Protein AF-A0ABD1BLZ1-F1 (afdb_monomer)

Foldseek 3Di:
DDDFDFDQDPVRWTATPVGFTADPVRFTADPVRHGDPDDPDDDDDDDDDDDDDDDDDDDDPPPDDPDDDDDDPDDPPPPPQDPVNCPDPVCCLPAFFQQRFDDFDDPPDDDDPVLLVVLLPAADAPDPPDDPVVLVVVNLVSLVPDDDPRDDSSNSCSVNVLSNHDHPVNVVRRPHGRNNHYD

Radius of gyration: 27.3 Å; Cα contacts (8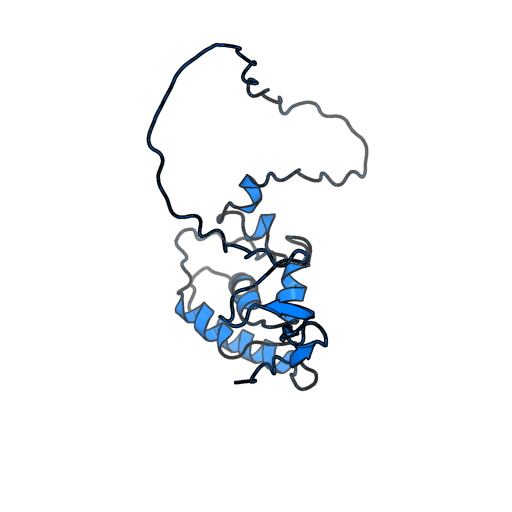 Å, |Δi|>4): 158; chains: 1; bounding box: 62×58×61 Å

Sequence (183 aa):
MSRTIIRPDEAGVLRDGEGLAYNDAGQRIDEHGQLIEEVVQDAGVARHQDVGASGVDRHQPVAVDPNVVQGAAGAVVQCVMTLGDYNRPEQLYTNRCAIRPPPFQRTDFELKPAYYTLVGHNPFHGLSYEHPMDHIEKFEDLVTSIKANGVSYDYLFCKLFPYSLSGETAYWLKQLKPGSLTT

pLDDT: mean 72.63, std 22.46, range [28.38, 97.94]

Solvent-accessible surface area (backbone atoms only — not comparable to full-atom values): 12161 Å² total; per-residue (Å²): 135,86,79,81,69,64,46,70,46,100,85,71,46,33,24,43,92,85,69,53,43,25,48,99,85,73,46,50,30,49,101,85,70,47,75,60,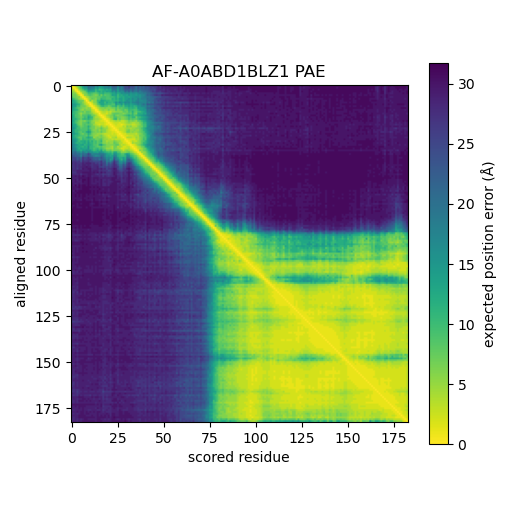76,80,82,77,89,74,90,85,93,79,90,88,82,93,79,84,89,80,91,75,85,79,81,72,85,78,82,78,76,94,81,81,92,84,88,75,93,85,71,79,78,73,75,82,71,49,79,67,57,64,69,37,76,94,40,37,48,67,62,64,26,20,52,33,52,64,91,75,90,64,88,86,72,78,84,62,70,66,56,56,54,57,42,46,72,69,48,45,46,79,49,96,87,61,56,71,64,66,50,49,53,55,50,49,58,56,58,70,69,57,91,52,89,89,56,59,64,65,35,51,48,52,68,45,49,69,44,29,33,29,69,62,44,38,51,52,52,68,70,44,57,48,46,72,40,71,127

Secondary structure (DSSP, 8-state):
------EE-TTS-EE-TT--EE-TTS-EE-TTS-B------------------------------S------TT--------HHHHT-GGGHHHHT-SEEPPP---TT----HHHHHHHTTS-B---TT--HHHHHHHHHHHHHT---TT--HHHHHHHHGGGGB-HHHHHHHHHSPTT-EE-

Structure (mmCIF, N/CA/C/O backbone):
data_AF-A0ABD1BLZ1-F1
#
_entry.id   AF-A0ABD1BLZ1-F1
#
loop_
_atom_site.group_PDB
_atom_site.id
_atom_site.type_symbol
_atom_site.label_atom_id
_atom_site.label_alt_id
_atom_site.label_comp_id
_atom_site.label_asym_id
_atom_site.label_entity_id
_atom_site.label_seq_id
_atom_site.pdbx_PDB_ins_code
_atom_site.Cartn_x
_atom_site.Cartn_y
_atom_site.Cartn_z
_atom_site.occupancy
_atom_site.B_iso_or_equiv
_atom_site.auth_seq_id
_atom_site.auth_comp_id
_atom_site.auth_asym_id
_atom_site.auth_atom_id
_atom_site.pdbx_PDB_model_num
ATOM 1 N N . MET A 1 1 ? 21.034 16.743 -16.103 1.00 37.12 1 MET A N 1
ATOM 2 C CA . MET A 1 1 ? 20.372 17.930 -16.686 1.00 37.12 1 MET A CA 1
ATOM 3 C C . MET A 1 1 ? 20.662 17.933 -18.178 1.00 37.12 1 MET A C 1
ATOM 5 O O . MET A 1 1 ? 21.728 18.378 -18.588 1.00 37.12 1 MET A O 1
ATOM 9 N N . SER A 1 2 ? 19.786 17.316 -18.967 1.00 36.56 2 SER A N 1
ATOM 10 C CA . SER A 1 2 ? 19.963 17.187 -20.415 1.00 36.56 2 SER A CA 1
ATOM 11 C C . SER A 1 2 ? 19.771 18.558 -21.063 1.00 36.56 2 SER A C 1
ATOM 13 O O . SER A 1 2 ? 18.703 19.148 -20.941 1.00 36.56 2 SER A O 1
ATOM 15 N N . ARG A 1 3 ? 20.819 19.101 -21.692 1.00 40.25 3 ARG A N 1
ATOM 16 C CA . ARG A 1 3 ? 20.722 20.333 -22.486 1.00 40.25 3 ARG A CA 1
ATOM 17 C C . ARG A 1 3 ? 19.984 20.002 -23.782 1.00 40.25 3 ARG A C 1
ATOM 19 O O . ARG A 1 3 ? 20.546 19.312 -24.628 1.00 40.25 3 ARG A O 1
ATOM 26 N N . THR A 1 4 ? 18.749 20.473 -23.928 1.00 49.31 4 THR A N 1
ATOM 27 C CA . THR A 1 4 ? 18.015 20.414 -25.198 1.00 49.31 4 THR A CA 1
ATOM 28 C C . THR A 1 4 ? 18.757 21.277 -26.215 1.00 49.31 4 THR A C 1
ATOM 30 O O . THR A 1 4 ? 18.899 22.484 -26.032 1.00 49.31 4 THR A O 1
ATOM 33 N N . ILE A 1 5 ? 19.316 20.644 -27.246 1.00 52.22 5 ILE A N 1
ATOM 34 C CA . ILE A 1 5 ? 20.067 21.334 -28.296 1.00 52.22 5 ILE A CA 1
ATOM 35 C C . ILE A 1 5 ? 19.050 21.880 -29.296 1.00 52.22 5 ILE A C 1
ATOM 37 O O . ILE A 1 5 ? 18.514 21.122 -30.099 1.00 52.22 5 ILE A O 1
ATOM 41 N N . ILE A 1 6 ? 18.791 23.183 -29.225 1.00 60.19 6 ILE A N 1
ATOM 42 C CA . ILE A 1 6 ? 17.952 23.908 -30.180 1.00 60.19 6 ILE A CA 1
ATOM 43 C C . ILE A 1 6 ? 18.791 24.174 -31.433 1.00 60.19 6 ILE A C 1
ATOM 45 O O . ILE A 1 6 ? 19.901 24.705 -31.331 1.00 60.19 6 ILE A O 1
ATOM 49 N N . ARG A 1 7 ? 18.307 23.756 -32.605 1.00 56.88 7 ARG A N 1
ATOM 50 C CA . ARG A 1 7 ? 19.026 23.905 -33.880 1.00 56.88 7 ARG A CA 1
ATOM 51 C C . ARG A 1 7 ? 18.285 24.904 -34.777 1.00 56.88 7 ARG A C 1
ATOM 53 O O . ARG A 1 7 ? 17.066 24.789 -34.886 1.00 56.88 7 ARG A O 1
ATOM 60 N N . PRO A 1 8 ? 18.986 25.864 -35.406 1.00 56.78 8 PRO A N 1
ATOM 61 C CA . PRO A 1 8 ? 18.375 26.738 -36.400 1.00 56.78 8 PRO A CA 1
ATOM 62 C C . PRO A 1 8 ? 18.087 25.951 -37.685 1.00 56.78 8 PRO A C 1
ATOM 64 O O . PRO A 1 8 ? 18.948 25.198 -38.151 1.00 56.78 8 PRO A O 1
ATOM 67 N N . ASP A 1 9 ? 16.884 26.108 -38.237 1.00 57.28 9 ASP A N 1
ATOM 68 C CA . ASP A 1 9 ? 16.535 25.614 -39.573 1.00 57.28 9 ASP A CA 1
ATOM 69 C C . ASP A 1 9 ? 16.979 26.589 -40.688 1.00 57.28 9 ASP A C 1
ATOM 71 O O . ASP A 1 9 ? 17.457 27.693 -40.421 1.00 57.28 9 ASP A O 1
ATOM 75 N N . GLU A 1 10 ? 16.859 26.178 -41.958 1.00 54.22 10 GLU A N 1
ATOM 76 C CA . GLU A 1 10 ? 17.259 26.985 -43.130 1.00 54.22 10 GLU A CA 1
ATOM 77 C C . GLU A 1 10 ? 16.437 28.284 -43.300 1.00 54.22 10 GLU A C 1
ATOM 79 O O . GLU A 1 10 ? 16.808 29.140 -44.103 1.00 54.22 10 GLU A O 1
ATOM 84 N N . ALA A 1 11 ? 15.361 28.468 -42.523 1.00 56.19 11 ALA A N 1
ATOM 85 C CA . ALA A 1 11 ? 14.557 29.688 -42.457 1.00 56.19 11 ALA A CA 1
ATOM 86 C C . ALA A 1 11 ? 14.901 30.576 -41.240 1.00 56.19 11 ALA A C 1
ATOM 88 O O . ALA A 1 11 ? 14.276 31.619 -41.049 1.00 56.19 11 ALA A O 1
ATOM 89 N N . GLY A 1 12 ? 15.901 30.194 -40.434 1.00 58.84 12 GLY A N 1
ATOM 90 C CA . GLY A 1 12 ? 16.342 30.928 -39.246 1.00 58.84 12 GLY A CA 1
ATOM 91 C C . GLY A 1 12 ? 15.489 30.684 -37.999 1.00 58.84 12 GLY A C 1
ATOM 92 O O . GLY A 1 12 ? 15.667 31.383 -37.007 1.00 58.84 12 GLY A O 1
ATOM 93 N N . VAL A 1 13 ? 14.581 29.704 -38.017 1.00 60.31 13 VAL A N 1
ATOM 94 C CA . VAL A 1 13 ? 13.689 29.399 -36.892 1.00 60.31 13 VAL A CA 1
ATOM 95 C C . VAL A 1 13 ? 14.336 28.367 -35.972 1.00 60.31 13 VAL A C 1
ATOM 97 O O . VAL A 1 13 ? 14.854 27.335 -36.408 1.00 60.31 13 VAL A O 1
ATOM 100 N N . LEU A 1 14 ? 14.316 28.649 -34.670 1.00 62.00 14 LEU A N 1
ATOM 101 C CA . LEU A 1 14 ? 14.933 27.821 -33.641 1.00 62.00 14 LEU A CA 1
ATOM 102 C C . LEU A 1 14 ? 13.986 26.685 -33.246 1.00 62.00 14 LEU A C 1
ATOM 104 O O . LEU A 1 14 ? 12.915 26.939 -32.701 1.00 62.00 14 LEU A O 1
ATOM 108 N N . ARG A 1 15 ? 14.364 25.427 -33.508 1.00 65.75 15 ARG A N 1
ATOM 109 C CA . ARG A 1 15 ? 13.530 24.254 -33.192 1.00 65.75 15 ARG A CA 1
ATOM 110 C C . ARG A 1 15 ? 14.177 23.333 -32.165 1.00 65.75 15 ARG A C 1
ATOM 112 O O . ARG A 1 15 ? 15.391 23.111 -32.202 1.00 65.75 15 ARG A O 1
ATOM 119 N N . ASP A 1 16 ? 13.373 22.803 -31.246 1.00 67.44 16 ASP A N 1
ATOM 120 C CA . ASP A 1 16 ? 13.811 21.785 -30.285 1.00 67.44 16 ASP A CA 1
ATOM 121 C C . ASP A 1 16 ? 13.764 20.358 -30.867 1.00 67.44 16 ASP A C 1
ATOM 123 O O . ASP A 1 16 ? 13.373 20.134 -32.014 1.00 67.44 16 ASP A O 1
ATOM 127 N N . GLY A 1 17 ? 14.202 19.373 -30.074 1.00 57.38 17 GLY A N 1
ATOM 128 C CA . GLY A 1 17 ? 14.220 17.960 -30.471 1.00 57.38 17 GLY A CA 1
ATOM 129 C C . GLY A 1 17 ? 12.836 17.328 -30.680 1.00 57.38 17 GLY A C 1
ATOM 130 O O . GLY A 1 17 ? 12.774 16.223 -31.211 1.00 57.38 17 GLY A O 1
ATOM 131 N N . GLU A 1 18 ? 11.753 18.012 -30.298 1.00 62.19 18 GLU A N 1
ATOM 132 C CA . GLU A 1 18 ? 10.362 17.588 -30.512 1.00 62.19 18 GLU A CA 1
ATOM 133 C C . GLU A 1 18 ? 9.687 18.349 -31.670 1.00 62.19 18 GLU A C 1
ATOM 135 O O . GLU A 1 18 ? 8.524 18.107 -31.986 1.00 62.19 18 GLU A O 1
ATOM 140 N N . GLY A 1 19 ? 10.426 19.231 -32.356 1.00 64.19 19 GLY A N 1
ATOM 141 C CA . GLY A 1 19 ? 9.963 19.958 -33.538 1.00 64.19 19 GLY A CA 1
ATOM 142 C C . GLY A 1 19 ? 9.194 21.248 -33.241 1.00 64.19 19 GLY A C 1
ATOM 143 O O . GLY A 1 19 ? 8.688 21.872 -34.180 1.00 64.19 19 GLY A O 1
ATOM 144 N N . LEU A 1 20 ? 9.127 21.679 -31.977 1.00 68.44 20 LEU A N 1
ATOM 145 C CA . LEU A 1 20 ? 8.484 22.933 -31.584 1.00 68.44 20 LEU A CA 1
ATOM 146 C C . LEU A 1 20 ? 9.354 24.125 -31.990 1.00 68.44 20 LEU A C 1
ATOM 148 O O . LEU A 1 20 ? 10.574 24.093 -31.827 1.00 68.44 20 LEU A O 1
ATOM 152 N N . ALA A 1 21 ? 8.717 25.168 -32.520 1.00 69.12 21 ALA A N 1
ATOM 153 C CA . ALA A 1 21 ? 9.382 26.367 -33.014 1.00 69.12 21 ALA A CA 1
ATOM 154 C C . ALA A 1 21 ? 9.431 27.474 -31.950 1.00 69.12 21 ALA A C 1
ATOM 156 O O . ALA A 1 21 ? 8.464 27.712 -31.220 1.00 69.12 21 ALA A O 1
ATOM 157 N N . TYR A 1 22 ? 10.565 28.166 -31.894 1.00 71.50 22 TYR A N 1
ATOM 158 C CA . TYR A 1 22 ? 10.850 29.256 -30.972 1.00 71.50 22 TYR A CA 1
ATOM 159 C C . TYR A 1 22 ? 11.444 30.446 -31.730 1.00 71.50 22 TYR A C 1
ATOM 161 O O . TYR A 1 22 ? 12.117 30.281 -32.751 1.00 71.50 22 TYR A O 1
ATOM 169 N N . ASN A 1 23 ? 11.203 31.651 -31.215 1.00 67.75 23 ASN A N 1
ATOM 170 C CA . ASN A 1 23 ? 11.877 32.861 -31.680 1.00 67.75 23 ASN A CA 1
ATOM 171 C C . ASN A 1 23 ? 13.268 33.019 -31.029 1.00 67.75 23 ASN A C 1
ATOM 173 O O . ASN A 1 23 ? 13.615 32.308 -30.084 1.00 67.75 23 ASN A O 1
ATOM 177 N N . ASP A 1 24 ? 14.044 34.005 -31.482 1.00 62.84 24 ASP A N 1
ATOM 178 C CA . ASP A 1 24 ? 15.381 34.317 -30.941 1.00 62.84 24 ASP A CA 1
ATOM 179 C C . ASP A 1 24 ? 15.375 34.734 -29.457 1.00 62.84 24 ASP A C 1
ATOM 181 O O . ASP A 1 24 ? 16.410 34.705 -28.791 1.00 62.84 24 ASP A O 1
ATOM 185 N N . ALA A 1 25 ? 14.208 35.106 -28.920 1.00 60.56 25 ALA A N 1
ATOM 186 C CA . ALA A 1 25 ? 14.001 35.411 -27.507 1.00 60.56 25 ALA A CA 1
ATOM 187 C C . ALA A 1 25 ? 13.654 34.165 -26.662 1.00 60.56 25 ALA A C 1
ATOM 189 O O . ALA A 1 25 ? 13.455 34.283 -25.453 1.00 60.56 25 ALA A O 1
ATOM 190 N N . GLY A 1 26 ? 13.588 32.974 -27.271 1.00 64.25 26 GLY A N 1
ATOM 191 C CA . GLY A 1 26 ? 13.256 31.712 -26.605 1.00 64.25 26 GLY A CA 1
ATOM 192 C C . GLY A 1 26 ? 11.764 31.518 -26.315 1.00 64.25 26 GLY A C 1
ATOM 193 O O . GLY A 1 26 ? 11.405 30.646 -25.527 1.00 64.25 26 GLY A O 1
ATOM 194 N N . GLN A 1 27 ? 10.885 32.313 -26.925 1.00 68.00 27 GLN A N 1
ATOM 195 C CA . GLN A 1 27 ? 9.432 32.197 -26.784 1.00 68.00 27 GLN A CA 1
ATOM 196 C C . GLN A 1 27 ? 8.859 31.267 -27.855 1.00 68.00 27 GLN A C 1
ATOM 198 O O . GLN A 1 27 ? 9.315 31.275 -28.998 1.00 68.00 27 GLN A O 1
ATOM 203 N N . ARG A 1 28 ? 7.839 30.483 -27.486 1.00 72.12 28 ARG A N 1
ATOM 204 C CA . ARG A 1 28 ? 7.162 29.541 -28.388 1.00 72.12 28 ARG A CA 1
ATOM 205 C C . ARG A 1 28 ? 6.345 30.289 -29.436 1.00 72.12 28 ARG A C 1
ATOM 207 O O . ARG A 1 28 ? 5.585 31.198 -29.100 1.00 72.12 28 ARG A O 1
ATOM 214 N N . ILE A 1 29 ? 6.480 29.865 -30.685 1.00 73.75 29 ILE A N 1
ATOM 215 C CA . ILE A 1 29 ? 5.733 30.408 -31.820 1.00 73.75 29 ILE A CA 1
ATOM 216 C C . ILE A 1 29 ? 4.942 29.303 -32.520 1.00 73.75 29 ILE A C 1
ATOM 218 O O . ILE A 1 29 ? 5.330 28.132 -32.500 1.00 73.75 29 ILE A O 1
ATOM 222 N N . ASP A 1 30 ? 3.808 29.676 -33.103 1.00 71.12 30 ASP A N 1
ATOM 223 C CA . ASP A 1 30 ? 2.983 28.788 -33.914 1.00 71.12 30 ASP A CA 1
ATOM 224 C C . ASP A 1 30 ? 3.532 28.628 -35.344 1.00 71.12 30 ASP A C 1
ATOM 226 O O . ASP A 1 30 ? 4.557 29.198 -35.727 1.00 71.12 30 ASP A O 1
ATOM 230 N N . GLU A 1 31 ? 2.842 27.819 -36.149 1.00 64.62 31 GLU A N 1
ATOM 231 C CA . GLU A 1 31 ? 3.179 27.543 -37.551 1.00 64.62 31 GLU A CA 1
ATOM 232 C C . GLU A 1 31 ? 3.129 28.777 -38.471 1.00 64.62 31 GLU A C 1
ATOM 234 O O . GLU A 1 31 ? 3.662 28.742 -39.581 1.00 64.62 31 GLU A O 1
ATOM 239 N N . HIS A 1 32 ? 2.543 29.880 -38.001 1.00 64.25 32 HIS A N 1
ATOM 240 C CA . HIS A 1 32 ? 2.460 31.158 -38.700 1.00 64.25 32 HIS A CA 1
ATOM 241 C C . HIS A 1 32 ? 3.469 32.193 -38.173 1.00 64.25 32 HIS A C 1
ATOM 243 O O . HIS A 1 32 ? 3.502 33.321 -38.666 1.00 64.25 32 HIS A O 1
ATOM 249 N N . GLY A 1 33 ? 4.324 31.815 -37.215 1.00 60.03 33 GLY A N 1
ATOM 250 C CA . GLY A 1 33 ? 5.320 32.697 -36.606 1.00 60.03 33 GLY A CA 1
ATOM 251 C C . GLY A 1 33 ? 4.744 33.653 -35.560 1.00 60.03 33 GLY A C 1
ATOM 252 O O . GLY A 1 33 ? 5.422 34.604 -35.165 1.00 60.03 33 GLY A O 1
ATOM 253 N N . GLN A 1 34 ? 3.512 33.426 -35.102 1.00 65.12 34 GLN A N 1
ATOM 254 C CA . GLN A 1 34 ? 2.878 34.221 -34.061 1.00 65.12 34 GLN A CA 1
ATOM 255 C C . GLN A 1 34 ? 3.175 33.629 -32.678 1.00 65.12 34 GLN A C 1
ATOM 257 O O . GLN A 1 34 ? 3.248 32.415 -32.489 1.00 65.12 34 GLN A O 1
ATOM 262 N N . LEU A 1 35 ? 3.387 34.510 -31.697 1.00 62.31 35 LEU A N 1
ATOM 263 C CA . LEU A 1 35 ? 3.650 34.126 -30.312 1.00 62.31 35 LEU A CA 1
ATOM 264 C C . LEU A 1 35 ? 2.458 33.370 -29.726 1.00 62.31 35 LEU A C 1
ATOM 266 O O . LEU A 1 35 ? 1.336 33.878 -29.709 1.00 62.31 35 LEU A O 1
ATOM 270 N N . ILE A 1 36 ? 2.727 32.182 -29.190 1.00 66.81 36 ILE A N 1
ATOM 271 C CA . ILE A 1 36 ? 1.748 31.429 -28.412 1.00 66.81 36 ILE A CA 1
ATOM 272 C C . ILE A 1 36 ? 1.805 31.985 -26.989 1.00 66.81 36 ILE A C 1
ATOM 274 O O . ILE A 1 36 ? 2.683 31.625 -26.205 1.00 66.81 36 ILE A O 1
ATOM 278 N N . GLU A 1 37 ? 0.898 32.910 -26.677 1.00 57.88 37 GLU A N 1
ATOM 279 C CA . GLU A 1 37 ? 0.762 33.470 -25.335 1.00 57.88 37 GLU A CA 1
ATOM 280 C C . GLU A 1 37 ? 0.225 32.376 -24.399 1.00 57.88 37 GLU A C 1
ATOM 282 O O . GLU A 1 37 ? -0.883 31.861 -24.561 1.00 57.88 37 GLU A O 1
ATOM 287 N N . GLU A 1 38 ? 1.060 31.950 -23.454 1.00 56.78 38 GLU A N 1
ATOM 288 C CA . GLU A 1 38 ? 0.704 30.954 -22.450 1.00 56.78 38 GLU A CA 1
ATOM 289 C C . GLU A 1 38 ? -0.396 31.540 -21.554 1.00 56.78 38 GLU A C 1
ATOM 291 O O . GLU A 1 38 ? -0.146 32.430 -20.742 1.00 56.78 38 GLU A O 1
ATOM 296 N N . VAL A 1 39 ? -1.641 31.089 -21.739 1.00 43.59 39 VAL A N 1
ATOM 297 C CA . VAL A 1 39 ? -2.790 31.574 -20.964 1.00 43.59 39 VAL A CA 1
ATOM 298 C C . VAL A 1 39 ? -2.654 31.111 -19.513 1.00 43.59 39 VAL A C 1
ATOM 300 O O . VAL A 1 39 ? -3.113 30.036 -19.127 1.00 43.59 39 VAL A O 1
ATOM 303 N N . VAL A 1 40 ? -2.045 31.960 -18.692 1.00 42.59 40 VAL A N 1
ATOM 304 C CA . VAL A 1 40 ? -2.135 31.917 -17.233 1.00 42.59 40 VAL A CA 1
ATOM 305 C C . VAL A 1 40 ? -3.529 32.423 -16.854 1.00 42.59 40 VAL A C 1
ATOM 307 O O . VAL A 1 40 ? -3.810 33.616 -16.931 1.00 42.59 40 VAL A O 1
ATOM 310 N N . GLN A 1 41 ? -4.440 31.518 -16.489 1.00 39.69 41 GLN A N 1
ATOM 311 C CA . GLN A 1 41 ? -5.753 31.904 -15.963 1.00 39.69 41 GLN A CA 1
ATOM 312 C C . GLN A 1 41 ? -5.616 32.260 -14.480 1.00 39.69 41 GLN A C 1
ATOM 314 O O . GLN A 1 41 ? -5.682 31.383 -13.621 1.00 39.69 41 GLN A O 1
ATOM 319 N N . ASP A 1 42 ? -5.426 33.549 -14.201 1.00 31.77 42 ASP A N 1
ATOM 320 C CA . ASP A 1 42 ? -5.554 34.138 -12.866 1.00 31.77 42 ASP A CA 1
ATOM 321 C C . ASP A 1 42 ? -6.780 35.073 -12.799 1.00 31.77 42 ASP A C 1
ATOM 323 O O . ASP A 1 42 ? -7.295 35.559 -13.806 1.00 31.77 42 ASP A O 1
ATOM 327 N N . ALA A 1 43 ? -7.301 35.229 -11.590 1.00 43.69 43 ALA A N 1
ATOM 328 C CA . ALA A 1 43 ? -8.667 35.599 -11.235 1.00 43.69 43 ALA A CA 1
ATOM 329 C C . ALA A 1 43 ? -9.144 37.021 -11.618 1.00 43.69 43 ALA A C 1
ATOM 331 O O . ALA A 1 43 ? -8.371 37.973 -11.644 1.00 43.69 43 ALA A O 1
ATOM 332 N N . GLY A 1 44 ? -10.472 37.206 -11.737 1.00 32.88 44 GLY A N 1
ATOM 333 C CA . GLY A 1 44 ? -11.095 38.530 -11.558 1.00 32.88 44 GLY A CA 1
ATOM 334 C C . GLY A 1 44 ? -12.434 38.744 -12.269 1.00 32.88 44 GL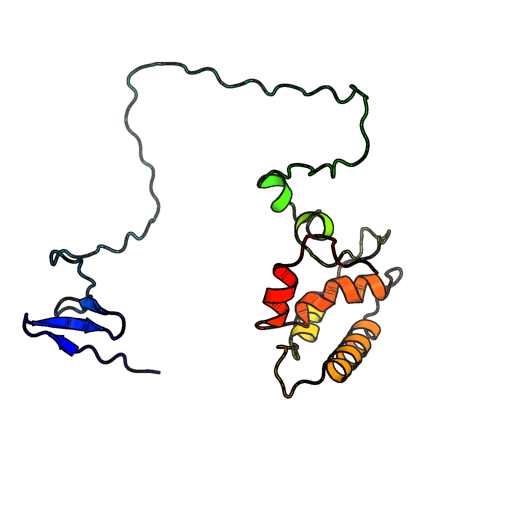Y A C 1
ATOM 335 O O . GLY A 1 44 ? -12.471 39.151 -13.424 1.00 32.88 44 GLY A O 1
ATOM 336 N N . VAL A 1 45 ? -13.558 38.545 -11.571 1.00 35.06 45 VAL A N 1
ATOM 337 C CA . VAL A 1 45 ? -14.898 38.896 -12.082 1.00 35.06 45 VAL A CA 1
ATOM 338 C C . VAL A 1 45 ? -15.306 40.281 -11.569 1.00 35.06 45 VAL A C 1
ATOM 340 O O . VAL A 1 45 ? -15.602 40.443 -10.385 1.00 35.06 45 VAL A O 1
ATOM 343 N N . ALA A 1 46 ? -15.397 41.265 -12.471 1.00 35.53 46 ALA A N 1
ATOM 344 C CA . ALA A 1 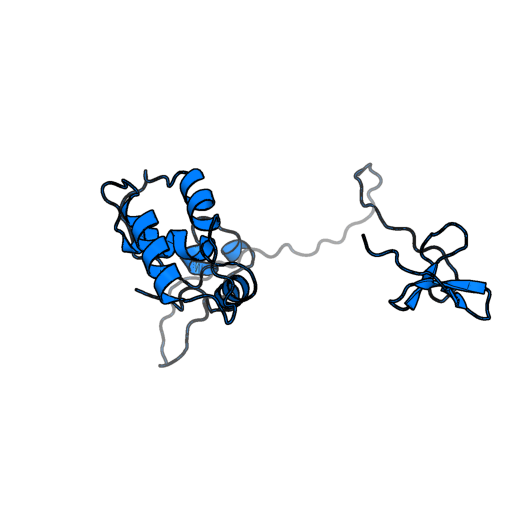46 ? -16.050 42.555 -12.234 1.00 35.53 46 ALA A CA 1
ATOM 345 C C . ALA A 1 46 ? -17.000 42.943 -13.392 1.00 35.53 46 ALA A C 1
ATOM 347 O O . ALA A 1 46 ? -16.578 43.376 -14.455 1.00 35.53 46 ALA A O 1
ATOM 348 N N . ARG A 1 47 ? -18.297 42.740 -13.116 1.00 36.50 47 ARG A N 1
ATOM 349 C CA . ARG A 1 47 ? -19.543 43.432 -13.533 1.00 36.50 47 ARG A CA 1
ATOM 350 C C . ARG A 1 47 ? -19.581 44.341 -14.782 1.00 36.50 47 ARG A C 1
ATOM 352 O O . ARG A 1 47 ? -18.967 45.398 -14.778 1.00 36.50 47 ARG A O 1
ATOM 359 N N . HIS A 1 48 ? -20.521 44.025 -15.686 1.00 37.31 48 HIS A N 1
ATOM 360 C CA . HIS A 1 48 ? -21.594 44.841 -16.328 1.00 37.31 48 HIS A CA 1
ATOM 361 C C . HIS A 1 48 ? -22.123 43.996 -17.525 1.00 37.31 48 HIS A C 1
ATOM 363 O O . HIS A 1 48 ? -21.331 43.290 -18.127 1.00 37.31 48 HIS A O 1
ATOM 369 N N . GLN A 1 49 ? -23.386 43.920 -17.955 1.00 33.94 49 GLN A N 1
ATOM 370 C CA . GLN A 1 49 ? -24.616 44.671 -17.719 1.00 33.94 49 GLN A CA 1
ATOM 371 C C . GLN A 1 49 ? -25.806 43.804 -18.199 1.00 33.94 49 GLN A C 1
ATOM 373 O O . GLN A 1 49 ? -25.661 43.007 -19.123 1.00 33.94 49 GLN A O 1
ATOM 378 N N . ASP A 1 50 ? -26.961 43.964 -17.556 1.00 40.44 50 ASP A N 1
ATOM 379 C CA . ASP A 1 50 ? -28.253 43.352 -17.893 1.00 40.44 50 ASP A CA 1
ATOM 380 C C . ASP A 1 50 ? -28.816 43.874 -19.226 1.00 40.44 50 ASP A C 1
ATOM 382 O O . ASP A 1 50 ? -28.985 45.085 -19.355 1.00 40.44 50 ASP A O 1
ATOM 386 N N . VAL A 1 51 ? -29.147 42.969 -20.162 1.00 36.69 51 VAL A N 1
ATOM 387 C CA . VAL A 1 51 ? -30.252 43.130 -21.127 1.00 36.69 51 VAL A CA 1
ATOM 388 C C . VAL A 1 51 ? -30.790 41.747 -21.542 1.00 36.69 51 VAL A C 1
ATOM 390 O O . VAL A 1 51 ? -30.112 40.994 -22.235 1.00 36.69 51 VAL A O 1
ATOM 393 N N . GLY A 1 52 ? -32.056 41.467 -21.216 1.00 33.25 52 GLY A N 1
ATOM 394 C CA . GLY A 1 52 ? -32.975 40.813 -22.161 1.00 33.25 52 GLY A CA 1
ATOM 395 C C . GLY A 1 52 ? -33.180 39.295 -22.061 1.00 33.25 52 GLY A C 1
ATOM 396 O O . GLY A 1 52 ? -32.568 38.515 -22.777 1.00 33.25 52 GLY A O 1
ATOM 397 N N . ALA A 1 53 ? -34.144 38.923 -21.219 1.00 40.59 53 ALA A N 1
ATOM 398 C CA . ALA A 1 53 ? -34.954 37.700 -21.178 1.00 40.59 53 ALA A CA 1
ATOM 399 C C . ALA A 1 53 ? -34.936 36.720 -22.381 1.00 40.59 53 ALA A C 1
ATOM 401 O O . ALA A 1 53 ? -35.362 37.055 -23.482 1.00 40.59 53 ALA A O 1
ATOM 402 N N . SER A 1 54 ? -34.687 35.439 -22.083 1.00 38.06 54 SER A N 1
ATOM 403 C CA . SER A 1 54 ? -35.572 34.343 -22.512 1.00 38.06 54 SER A CA 1
ATOM 404 C C . SER A 1 54 ? -35.397 33.150 -21.570 1.00 38.06 54 SER A C 1
ATOM 406 O O . SER A 1 54 ? -34.319 32.564 -21.474 1.00 38.06 54 SER A O 1
ATOM 408 N N . GLY A 1 55 ? -36.440 32.856 -20.792 1.00 42.56 55 GLY A N 1
ATOM 409 C CA . GLY A 1 55 ? -36.455 31.756 -19.835 1.00 42.56 55 GLY A CA 1
ATOM 410 C C . GLY A 1 55 ? -36.466 30.412 -20.552 1.00 42.56 55 GLY A C 1
ATOM 411 O O . GLY A 1 55 ? -37.345 30.150 -21.368 1.00 42.56 55 GLY A O 1
ATOM 412 N N . VAL A 1 56 ? -35.509 29.553 -20.211 1.00 41.38 56 VAL A N 1
ATOM 413 C CA . VAL A 1 56 ? -35.569 28.123 -20.509 1.00 41.38 56 VAL A CA 1
ATOM 414 C C . VAL A 1 56 ? -35.702 27.351 -19.206 1.00 41.38 56 VAL A C 1
ATOM 416 O O . VAL A 1 56 ? -34.973 27.565 -18.236 1.00 41.38 56 VAL A O 1
ATOM 419 N N . ASP A 1 57 ? -36.736 26.525 -19.216 1.00 39.38 57 ASP A N 1
ATOM 420 C CA . ASP A 1 57 ? -37.303 25.728 -18.145 1.00 39.38 57 ASP A CA 1
ATOM 421 C C . ASP A 1 57 ? -36.228 24.973 -17.345 1.00 39.38 57 ASP A C 1
ATOM 423 O O . ASP A 1 57 ? -35.453 24.175 -17.879 1.00 39.38 57 ASP A O 1
ATOM 427 N N . ARG A 1 58 ? -36.148 25.253 -16.039 1.00 45.69 58 ARG A N 1
ATOM 428 C CA . ARG A 1 58 ? -35.315 24.477 -15.118 1.00 45.69 58 ARG A CA 1
ATOM 429 C C . ARG A 1 58 ? -36.001 23.135 -14.902 1.00 45.69 58 ARG A C 1
ATOM 431 O O . ARG A 1 58 ? -36.981 23.070 -14.164 1.00 45.69 58 ARG A O 1
ATOM 438 N N . HIS A 1 59 ? -35.448 22.088 -15.509 1.00 41.91 59 HIS A N 1
ATOM 439 C CA . HIS A 1 59 ? -35.832 20.702 -15.261 1.00 41.91 59 HIS A CA 1
ATOM 440 C C . HIS A 1 59 ? -36.017 20.443 -13.756 1.00 41.91 59 HIS A C 1
ATOM 442 O O . HIS A 1 59 ? -35.074 20.528 -12.966 1.00 41.91 59 HIS A O 1
ATOM 448 N N . GLN A 1 60 ? -37.257 20.127 -13.380 1.00 34.12 60 GLN A N 1
ATOM 449 C CA . GLN A 1 60 ? -37.596 19.536 -12.091 1.00 34.12 60 GLN A CA 1
ATOM 450 C C . GLN A 1 60 ? -36.874 18.189 -11.929 1.00 34.12 60 GLN A C 1
ATOM 452 O O . GLN A 1 60 ? -36.735 17.449 -12.908 1.00 34.12 60 GLN A O 1
ATOM 457 N N . PRO A 1 61 ? -36.449 17.822 -10.707 1.00 37.59 61 PRO A N 1
ATOM 458 C CA . PRO A 1 61 ? -35.939 16.487 -10.446 1.00 37.59 61 PRO A CA 1
ATOM 459 C C . PRO A 1 61 ? -37.105 15.500 -10.542 1.00 37.59 61 PRO A C 1
ATOM 461 O O . PRO A 1 61 ? -38.011 15.506 -9.709 1.00 37.59 61 PRO A O 1
ATOM 464 N N . VAL A 1 62 ? -37.097 14.660 -11.575 1.00 38.22 62 VAL A N 1
ATOM 465 C CA . VAL A 1 62 ? -38.045 13.551 -11.689 1.00 38.22 62 VAL A CA 1
ATOM 466 C C . VAL A 1 62 ? -37.698 12.545 -10.594 1.00 38.22 62 VAL A C 1
ATOM 468 O O . VAL A 1 62 ? -36.658 11.889 -10.643 1.00 38.22 62 VAL A O 1
ATOM 471 N N . ALA A 1 63 ? -38.559 12.454 -9.582 1.00 40.88 63 ALA A N 1
ATOM 472 C CA . ALA A 1 63 ? -38.536 11.370 -8.616 1.00 40.88 63 ALA A CA 1
ATOM 473 C C . ALA A 1 63 ? -38.829 10.060 -9.362 1.00 40.88 63 ALA A C 1
ATOM 475 O O . ALA A 1 63 ? -39.935 9.854 -9.858 1.00 40.88 63 ALA A O 1
ATOM 476 N N . VAL A 1 64 ? -37.824 9.195 -9.485 1.00 42.00 64 VAL A N 1
ATOM 477 C CA . VAL A 1 64 ? -38.010 7.821 -9.962 1.00 42.00 64 VAL A CA 1
ATOM 478 C C . VAL A 1 64 ? -38.450 6.970 -8.773 1.00 42.00 64 VAL A C 1
ATOM 480 O O . VAL A 1 64 ? -37.695 6.773 -7.822 1.00 42.00 64 VAL A O 1
ATOM 483 N N . ASP A 1 65 ? -39.704 6.531 -8.822 1.00 37.69 65 ASP A N 1
ATOM 484 C CA . ASP A 1 65 ? -40.352 5.657 -7.845 1.00 37.69 65 ASP A CA 1
ATOM 485 C C . ASP A 1 65 ? -39.681 4.261 -7.851 1.00 37.69 65 ASP A C 1
ATOM 487 O O . ASP A 1 65 ? -39.523 3.675 -8.927 1.00 37.69 65 ASP A O 1
ATOM 491 N N . PRO A 1 66 ? -39.234 3.708 -6.706 1.00 39.81 66 PRO A N 1
ATOM 492 C CA . PRO A 1 66 ? -38.385 2.517 -6.682 1.00 39.81 66 PRO A CA 1
ATOM 493 C C . PRO A 1 66 ? -39.129 1.177 -6.808 1.00 39.81 66 PRO A C 1
ATOM 495 O O . PRO A 1 66 ? -38.538 0.144 -6.493 1.00 39.81 66 PRO A O 1
ATOM 498 N N . ASN A 1 67 ? -40.392 1.130 -7.246 1.00 45.38 67 ASN A N 1
ATOM 499 C CA . ASN A 1 67 ? -41.140 -0.131 -7.253 1.00 45.38 67 ASN A CA 1
ATOM 500 C C . ASN A 1 67 ? -41.849 -0.447 -8.578 1.00 45.38 67 ASN A C 1
ATOM 502 O O . ASN A 1 67 ? -43.068 -0.354 -8.693 1.00 45.38 67 ASN A O 1
ATOM 506 N N . VAL A 1 68 ? -41.077 -0.914 -9.565 1.00 36.53 68 VAL A N 1
ATOM 507 C CA . VAL A 1 68 ? -41.592 -1.773 -10.644 1.00 36.53 68 VAL A CA 1
ATOM 508 C C . VAL A 1 68 ? -40.653 -2.971 -10.810 1.00 36.53 68 VAL A C 1
ATOM 510 O O . VAL A 1 68 ? -39.569 -2.876 -11.379 1.00 36.53 68 VAL A O 1
ATOM 513 N N . VAL A 1 69 ? -41.085 -4.112 -10.274 1.00 43.16 69 VAL A N 1
ATOM 514 C CA . VAL A 1 69 ? -40.494 -5.440 -10.486 1.00 43.16 69 VAL A CA 1
ATOM 515 C C . VAL A 1 69 ? -41.087 -6.061 -11.748 1.00 43.16 69 VAL A C 1
ATOM 517 O O . VAL A 1 69 ? -42.293 -6.255 -11.799 1.00 43.16 69 VAL A O 1
ATOM 520 N N . GLN A 1 70 ? -40.237 -6.421 -12.715 1.00 35.97 70 GLN A N 1
ATOM 521 C CA . GLN A 1 70 ? -40.308 -7.609 -13.595 1.00 35.97 70 GLN A CA 1
ATOM 522 C C . GLN A 1 70 ? -39.233 -7.431 -14.685 1.00 35.97 70 GLN A C 1
ATOM 524 O O . GLN A 1 70 ? -39.169 -6.383 -15.305 1.00 35.97 70 GLN A O 1
ATOM 529 N N . GLY A 1 71 ? -38.322 -8.340 -15.020 1.00 33.69 71 GLY A N 1
ATOM 530 C CA . GLY A 1 71 ? -38.159 -9.761 -14.758 1.00 33.69 71 GLY A CA 1
ATOM 531 C C . GLY A 1 71 ? -37.544 -10.360 -16.029 1.00 33.69 71 GLY A C 1
ATOM 532 O O . GLY A 1 71 ? -38.276 -10.615 -16.973 1.00 33.69 71 GLY A O 1
ATOM 533 N N . ALA A 1 72 ? -36.219 -10.537 -16.084 1.00 28.38 72 ALA A N 1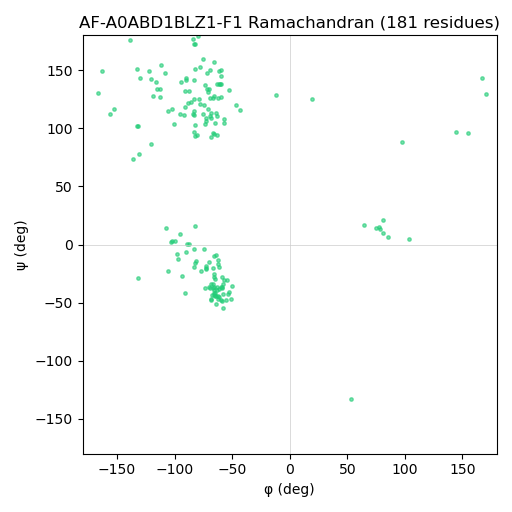
ATOM 534 C CA . ALA A 1 72 ? -35.526 -11.384 -17.064 1.00 28.38 72 ALA A CA 1
ATOM 535 C C . ALA A 1 72 ? -34.068 -11.600 -16.623 1.00 28.38 72 ALA A C 1
ATOM 537 O O . ALA A 1 72 ? -33.368 -10.660 -16.251 1.00 28.38 72 ALA A O 1
ATOM 538 N N . ALA A 1 73 ? -33.638 -12.860 -16.621 1.00 40.16 73 ALA A N 1
ATOM 539 C CA . ALA A 1 73 ? -32.331 -13.303 -16.158 1.00 40.16 73 ALA A CA 1
ATOM 540 C C . ALA A 1 73 ? -31.167 -12.669 -16.947 1.00 40.16 73 ALA A C 1
ATOM 542 O O . ALA A 1 73 ? -31.198 -12.615 -18.173 1.00 40.16 73 ALA A O 1
ATOM 543 N N . GLY A 1 74 ? -30.107 -12.269 -16.234 1.00 40.19 74 GLY A N 1
ATOM 544 C CA . GLY A 1 74 ? -28.767 -12.096 -16.811 1.00 40.19 74 GLY A CA 1
ATOM 545 C C . GLY A 1 74 ? -28.275 -10.672 -17.088 1.00 40.19 74 GLY A C 1
ATOM 546 O O . GLY A 1 74 ? -27.174 -10.528 -17.613 1.00 40.19 74 GLY A O 1
ATOM 547 N N . ALA A 1 75 ? -29.005 -9.616 -16.723 1.00 33.88 75 ALA A N 1
ATOM 548 C CA . ALA A 1 75 ? -28.481 -8.256 -16.844 1.00 33.88 75 ALA A CA 1
ATOM 549 C C . ALA A 1 75 ? -27.628 -7.894 -15.618 1.00 33.88 75 ALA A C 1
ATOM 551 O O . ALA A 1 75 ? -28.139 -7.748 -14.507 1.00 33.88 75 ALA A O 1
ATOM 552 N N . VAL A 1 76 ? -26.319 -7.727 -15.823 1.00 43.38 76 VAL A N 1
ATOM 553 C CA . VAL A 1 76 ? -25.465 -6.997 -14.881 1.00 43.38 76 VAL A CA 1
ATOM 554 C C . VAL A 1 76 ? -26.081 -5.610 -14.750 1.00 43.38 76 VAL A C 1
ATOM 556 O O . VAL A 1 76 ? -26.030 -4.827 -15.696 1.00 43.38 76 VAL A O 1
ATOM 559 N N . VAL A 1 77 ? -26.696 -5.310 -13.607 1.00 45.03 77 VAL A N 1
ATOM 560 C CA . VAL A 1 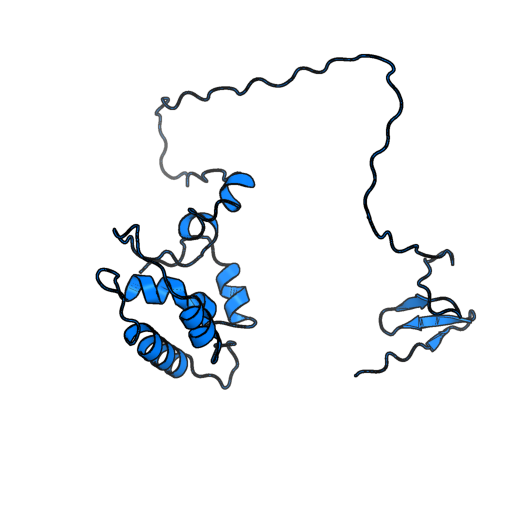77 ? -27.104 -3.945 -13.280 1.00 45.03 77 VAL A CA 1
ATOM 561 C C . VAL A 1 77 ? -25.812 -3.141 -13.195 1.00 45.03 77 VAL A C 1
ATOM 563 O O . VAL A 1 77 ? -25.123 -3.139 -12.175 1.00 45.03 77 VAL A O 1
ATOM 566 N N . GLN A 1 78 ? -25.424 -2.501 -14.298 1.00 50.38 78 GLN A N 1
ATOM 567 C CA . GLN A 1 78 ? -24.518 -1.373 -14.223 1.00 50.38 78 GLN A CA 1
ATOM 568 C C . GLN A 1 78 ? -25.300 -0.297 -13.485 1.00 50.38 78 GLN A C 1
ATOM 570 O O . GLN A 1 78 ? -26.115 0.414 -14.064 1.00 50.38 78 GLN A O 1
ATOM 575 N N . CYS A 1 79 ? -25.095 -0.239 -12.171 1.00 54.06 79 CYS A N 1
ATOM 576 C CA . CYS A 1 79 ? -25.442 0.937 -11.403 1.00 54.06 79 CYS A CA 1
ATOM 577 C C . CYS A 1 79 ? -24.665 2.082 -12.060 1.00 54.06 79 CYS A C 1
ATOM 579 O O . CYS A 1 79 ? -23.434 2.110 -11.989 1.00 54.06 79 CYS A O 1
ATOM 581 N N . VAL A 1 80 ? -25.363 2.923 -12.825 1.00 68.38 80 VAL A N 1
ATOM 582 C CA . VAL A 1 80 ? -24.761 4.066 -13.508 1.00 68.38 80 VAL A CA 1
ATOM 583 C C . VAL A 1 80 ? -24.319 5.022 -12.409 1.00 68.38 80 VAL A C 1
ATOM 585 O O . VAL A 1 80 ? -25.124 5.766 -11.858 1.00 68.38 80 VAL A O 1
ATOM 588 N N . MET A 1 81 ? -23.046 4.934 -12.028 1.00 73.50 81 MET A N 1
ATOM 589 C CA . MET A 1 81 ? -22.449 5.836 -11.054 1.00 73.50 81 MET A CA 1
ATOM 590 C C . MET A 1 81 ? -22.292 7.209 -11.698 1.00 73.50 81 MET A C 1
ATOM 592 O O . MET A 1 81 ? -21.763 7.334 -12.805 1.00 73.50 81 MET A O 1
ATOM 596 N N . THR A 1 82 ? -22.738 8.251 -11.007 1.00 85.12 82 THR A N 1
ATOM 597 C CA . THR A 1 82 ? -22.501 9.624 -11.446 1.00 85.12 82 THR A CA 1
ATOM 598 C C . THR A 1 82 ? -21.052 10.018 -11.167 1.00 85.12 82 THR A C 1
ATOM 600 O O . THR A 1 82 ? -20.400 9.459 -10.283 1.00 85.12 82 THR A O 1
ATOM 603 N N . LEU A 1 83 ? -20.541 11.045 -11.856 1.00 82.81 83 LEU A N 1
ATOM 604 C CA . LEU A 1 83 ? -19.229 11.627 -11.536 1.00 82.81 83 LEU A CA 1
ATOM 605 C C . LEU A 1 83 ? -19.132 12.057 -10.055 1.00 82.81 83 LEU A C 1
ATOM 607 O O . LEU A 1 83 ? -18.057 11.995 -9.458 1.00 82.81 83 LEU A O 1
ATOM 611 N N . GLY A 1 84 ? -20.254 12.459 -9.449 1.00 84.25 84 GLY A N 1
ATOM 612 C CA . GLY A 1 84 ? -20.336 12.772 -8.023 1.00 84.25 84 GLY A CA 1
ATOM 613 C C . GLY A 1 84 ? -20.112 11.551 -7.129 1.00 84.25 84 GLY A C 1
ATOM 614 O O . GLY A 1 84 ? -19.411 11.657 -6.126 1.00 84.25 84 GLY A O 1
ATOM 615 N N . ASP A 1 85 ? -20.629 10.382 -7.509 1.00 80.94 85 ASP A N 1
ATOM 616 C CA . ASP A 1 85 ? -20.481 9.140 -6.737 1.00 80.94 85 ASP A CA 1
ATOM 617 C C . ASP A 1 85 ? -19.032 8.635 -6.728 1.00 80.94 85 ASP A C 1
ATOM 619 O O . ASP A 1 85 ? -18.545 8.143 -5.710 1.00 80.94 85 ASP A O 1
ATOM 623 N N . TYR A 1 86 ? -18.286 8.843 -7.816 1.00 76.81 86 TYR A N 1
ATOM 624 C CA . TYR A 1 86 ? -16.851 8.537 -7.857 1.00 76.81 86 TYR A CA 1
ATOM 625 C C . TYR A 1 86 ? -16.018 9.420 -6.916 1.00 76.81 86 TYR A C 1
ATOM 627 O O . TYR A 1 86 ? -14.965 9.001 -6.435 1.00 76.81 86 TYR A O 1
ATOM 635 N N . ASN A 1 87 ? -16.455 10.642 -6.624 1.00 80.94 87 ASN A N 1
ATOM 636 C CA . ASN A 1 87 ? -15.685 11.565 -5.789 1.00 80.94 87 ASN A CA 1
ATOM 637 C C . ASN A 1 87 ? -15.989 11.447 -4.288 1.00 80.94 87 ASN A C 1
ATOM 639 O O . ASN A 1 87 ? -15.358 12.148 -3.502 1.00 80.94 87 ASN A O 1
ATOM 643 N N . ARG A 1 88 ? -16.888 10.543 -3.871 1.00 79.25 88 ARG A N 1
ATOM 644 C CA . ARG A 1 88 ? -17.195 10.306 -2.452 1.00 79.25 88 ARG A CA 1
ATOM 645 C C . ARG A 1 88 ? -16.077 9.507 -1.767 1.00 79.25 88 ARG A C 1
ATOM 647 O O . ARG A 1 88 ? -15.908 8.324 -2.086 1.00 79.25 88 ARG A O 1
ATOM 654 N N . PRO A 1 89 ? -15.317 10.096 -0.824 1.00 72.25 89 PRO A N 1
ATOM 655 C CA . PRO A 1 89 ? -14.211 9.403 -0.164 1.00 72.25 89 PRO A CA 1
ATOM 656 C C . PRO A 1 89 ? -14.682 8.213 0.684 1.00 72.25 89 PRO A C 1
ATOM 658 O O . PRO A 1 89 ? -13.975 7.210 0.773 1.00 72.25 89 PRO A O 1
ATOM 661 N N . GLU A 1 90 ? -15.901 8.256 1.228 1.00 74.44 90 GLU A N 1
ATOM 662 C CA . GLU A 1 90 ? -16.495 7.163 2.013 1.00 74.44 90 GLU A CA 1
ATOM 663 C C . GLU A 1 90 ? -16.763 5.914 1.159 1.00 74.44 90 GLU A C 1
ATOM 665 O O . GLU A 1 90 ? -16.886 4.810 1.685 1.00 74.44 90 GLU A O 1
ATOM 670 N N . GLN A 1 91 ? -16.839 6.076 -0.166 1.00 78.38 91 GLN A N 1
ATOM 671 C CA . GLN A 1 91 ? -17.133 5.010 -1.124 1.00 78.38 91 GLN A CA 1
ATOM 672 C C . GLN A 1 91 ? -15.904 4.598 -1.945 1.00 78.38 91 GLN A C 1
ATOM 674 O O . GLN A 1 91 ? -16.039 3.878 -2.936 1.00 78.38 91 GLN A O 1
ATOM 679 N N . LEU A 1 92 ? -14.695 5.004 -1.536 1.00 81.06 92 LEU A N 1
ATOM 680 C CA . LEU A 1 92 ? -13.450 4.722 -2.259 1.00 81.06 92 LEU A CA 1
ATOM 681 C C . LEU A 1 92 ? -13.287 3.232 -2.597 1.00 81.06 92 LEU A C 1
ATOM 683 O O . LEU A 1 92 ? -13.003 2.889 -3.745 1.00 81.06 92 LEU A O 1
ATOM 687 N N . TYR A 1 93 ? -13.520 2.343 -1.628 1.00 78.12 93 TYR A N 1
ATOM 688 C CA . TYR A 1 93 ? -13.385 0.893 -1.824 1.00 78.12 93 TYR A CA 1
ATOM 689 C C . TYR A 1 93 ? -14.499 0.269 -2.675 1.00 78.12 93 TYR A C 1
ATOM 691 O O . TYR A 1 93 ? -14.328 -0.823 -3.209 1.00 78.12 93 TYR A O 1
ATOM 699 N N . THR A 1 94 ? -15.626 0.962 -2.825 1.00 78.88 94 THR A N 1
ATOM 700 C CA . THR A 1 94 ? -16.773 0.494 -3.612 1.00 78.88 94 THR A CA 1
ATOM 701 C C . THR A 1 94 ? -16.674 0.957 -5.061 1.00 78.88 94 THR A C 1
ATOM 703 O O . THR A 1 94 ? -16.931 0.175 -5.974 1.00 78.88 94 THR A O 1
ATOM 706 N N . ASN A 1 95 ? -16.264 2.209 -5.272 1.00 80.12 95 ASN A N 1
ATOM 707 C CA . ASN A 1 95 ? -16.411 2.884 -6.561 1.00 80.12 95 ASN A CA 1
ATOM 708 C C . ASN A 1 95 ? -15.088 3.011 -7.326 1.00 80.12 95 ASN A C 1
ATOM 710 O O . ASN A 1 95 ? -15.110 3.199 -8.541 1.00 80.12 95 ASN A O 1
ATOM 714 N N . ARG A 1 96 ? -13.933 2.952 -6.639 1.00 82.06 96 ARG A N 1
ATOM 715 C CA . ARG A 1 96 ? -12.619 3.289 -7.226 1.00 82.06 96 ARG A CA 1
ATOM 716 C C . ARG A 1 96 ? -11.508 2.281 -6.966 1.00 82.06 96 ARG A C 1
ATOM 718 O O . ARG A 1 96 ? -10.600 2.191 -7.783 1.00 82.06 96 ARG A O 1
ATOM 725 N N . CYS A 1 97 ? -11.541 1.553 -5.853 1.00 88.38 97 CYS A N 1
ATOM 726 C CA . CYS A 1 97 ? -10.500 0.581 -5.532 1.00 88.38 97 CYS A CA 1
ATOM 727 C C . CYS A 1 97 ? -10.808 -0.784 -6.152 1.00 88.38 97 CYS A C 1
ATOM 729 O O . CYS A 1 97 ? -11.912 -1.306 -5.996 1.00 88.38 97 CYS A O 1
ATOM 731 N N . ALA A 1 98 ? -9.819 -1.392 -6.806 1.00 92.69 98 ALA A N 1
ATOM 732 C CA . ALA A 1 98 ? -9.917 -2.766 -7.290 1.00 92.69 98 ALA A CA 1
ATOM 733 C C . ALA A 1 98 ? -9.996 -3.785 -6.143 1.00 92.69 98 ALA A C 1
ATOM 735 O O . ALA A 1 98 ? -10.737 -4.762 -6.228 1.00 92.69 98 ALA A O 1
ATOM 736 N N . ILE A 1 99 ? -9.254 -3.524 -5.063 1.00 93.06 99 ILE A N 1
ATOM 737 C CA . ILE A 1 99 ? -9.234 -4.339 -3.848 1.00 93.06 99 ILE A CA 1
ATOM 738 C C . ILE A 1 99 ? -10.405 -3.933 -2.967 1.00 93.06 99 ILE A C 1
ATOM 740 O O . ILE A 1 99 ? -10.531 -2.761 -2.600 1.00 93.06 99 ILE A O 1
ATOM 744 N N . ARG A 1 100 ? -11.229 -4.914 -2.601 1.00 90.94 100 ARG A N 1
ATOM 745 C CA . ARG A 1 100 ? -12.311 -4.769 -1.632 1.00 90.94 100 ARG A CA 1
ATOM 746 C C . ARG A 1 100 ? -11.864 -5.335 -0.279 1.00 90.94 100 ARG A C 1
ATOM 748 O O . ARG A 1 100 ? -11.869 -6.554 -0.124 1.00 90.94 100 ARG A O 1
ATOM 755 N N . PRO A 1 101 ? -11.511 -4.484 0.704 1.00 88.69 101 PRO A N 1
ATOM 756 C CA . PRO A 1 101 ? -11.235 -4.951 2.054 1.00 88.69 101 PRO A CA 1
ATOM 757 C C . PRO A 1 101 ? -12.477 -5.619 2.660 1.00 88.69 101 PRO A C 1
ATOM 759 O O . PRO A 1 101 ? -13.600 -5.189 2.360 1.00 88.69 101 PRO A O 1
ATOM 762 N N . PRO A 1 102 ? -12.306 -6.616 3.542 1.00 88.19 102 PRO A N 1
ATOM 763 C CA . PRO A 1 102 ? -13.419 -7.182 4.288 1.00 88.19 102 PRO A CA 1
ATOM 764 C C . PRO A 1 102 ? -14.112 -6.106 5.140 1.00 88.19 102 PRO A C 1
ATOM 766 O O . PRO A 1 102 ? -13.471 -5.145 5.586 1.00 88.19 102 PRO A O 1
ATOM 769 N N . PRO A 1 103 ? -15.427 -6.240 5.385 1.00 84.00 103 PRO A N 1
ATOM 770 C CA . PRO A 1 103 ? -16.142 -5.319 6.255 1.00 84.00 103 PRO A CA 1
ATOM 771 C C . PRO A 1 103 ? -15.562 -5.375 7.673 1.00 84.00 103 PRO A C 1
ATOM 773 O O . PRO A 1 103 ? -15.292 -6.449 8.207 1.00 84.00 103 PRO A O 1
ATOM 776 N N . PHE A 1 104 ? -15.415 -4.212 8.304 1.00 82.88 104 PHE A N 1
ATOM 777 C CA . PHE A 1 104 ? -14.986 -4.090 9.695 1.00 82.88 104 PHE A CA 1
ATOM 778 C C . PHE A 1 104 ? -15.953 -3.163 10.440 1.00 82.88 104 PHE A C 1
ATOM 780 O O . PHE A 1 104 ? -16.487 -2.215 9.869 1.00 82.88 104 PHE A O 1
ATOM 787 N N . GLN A 1 105 ? -16.230 -3.465 11.707 1.00 75.06 105 GLN A N 1
ATOM 788 C CA . GLN A 1 105 ? -17.338 -2.848 12.455 1.00 75.06 105 GLN A CA 1
ATOM 789 C C . GLN A 1 105 ? -16.946 -1.566 13.206 1.00 75.06 105 GLN A C 1
ATOM 791 O O . GLN A 1 105 ? -17.797 -0.906 13.796 1.00 75.06 105 GLN A O 1
ATOM 796 N N . ARG A 1 106 ? -15.659 -1.212 13.216 1.00 78.38 106 ARG A N 1
ATOM 797 C CA . ARG A 1 106 ? -15.121 -0.184 14.106 1.00 78.38 106 ARG A CA 1
ATOM 798 C C . ARG A 1 106 ? -15.128 1.199 13.447 1.00 78.38 106 ARG A C 1
ATOM 800 O O . ARG A 1 106 ? -14.353 1.453 12.538 1.00 78.38 106 ARG A O 1
ATOM 807 N N . THR A 1 107 ? -15.965 2.118 13.920 1.00 75.75 107 THR A N 1
ATOM 808 C CA . THR A 1 107 ? -16.092 3.465 13.326 1.00 75.75 107 THR A CA 1
ATOM 809 C C . THR A 1 107 ? -15.037 4.465 13.805 1.00 75.75 107 THR A C 1
ATOM 811 O O . THR A 1 107 ? -14.817 5.471 13.143 1.00 75.75 107 THR A O 1
ATOM 814 N N . ASP A 1 108 ? -14.383 4.208 14.940 1.00 82.44 108 ASP A N 1
ATOM 815 C CA . ASP A 1 108 ? -13.348 5.059 15.553 1.00 82.44 108 ASP A CA 1
ATOM 816 C C . ASP A 1 108 ? -11.915 4.634 15.184 1.00 82.44 108 ASP A C 1
ATOM 818 O O . ASP A 1 108 ? -10.944 5.107 15.773 1.00 82.44 108 ASP A O 1
ATOM 822 N N . PHE A 1 109 ? -11.758 3.705 14.240 1.00 86.81 109 PHE A N 1
ATOM 823 C CA . PHE A 1 109 ? -10.438 3.257 13.818 1.00 86.81 109 PHE A CA 1
ATOM 824 C C . PHE A 1 109 ? -9.781 4.262 12.870 1.00 86.81 109 PHE A C 1
ATOM 826 O O . PHE A 1 109 ? -10.261 4.501 11.761 1.00 86.81 109 PHE A O 1
ATOM 833 N N . GLU A 1 110 ? -8.612 4.758 13.268 1.00 88.44 110 GLU A N 1
ATOM 834 C CA . GLU A 1 110 ? -7.753 5.585 12.430 1.00 88.44 110 GLU A CA 1
ATOM 835 C C . GLU A 1 110 ? -6.399 4.904 12.210 1.00 88.44 110 GLU A C 1
ATOM 837 O O . GLU A 1 110 ? -5.705 4.514 13.155 1.00 88.44 110 GLU A O 1
ATOM 842 N N . LEU A 1 111 ? -6.001 4.778 10.943 1.00 90.94 111 LEU A N 1
ATOM 843 C CA . LEU A 1 111 ? -4.679 4.281 10.579 1.00 90.94 111 LEU A CA 1
ATOM 844 C C . LEU A 1 111 ? -3.715 5.463 10.463 1.00 90.94 111 LEU A C 1
ATOM 846 O O . LEU A 1 111 ? -3.914 6.342 9.626 1.00 90.94 111 LEU A O 1
ATOM 850 N N . LYS A 1 112 ? -2.667 5.475 11.293 1.00 92.88 112 LYS A N 1
ATOM 851 C CA . LYS A 1 112 ? -1.713 6.592 11.354 1.00 92.88 112 LYS A CA 1
ATOM 852 C C . LYS A 1 112 ? -1.019 6.823 9.998 1.00 92.88 112 LYS A C 1
ATOM 854 O O . LYS A 1 112 ? -0.542 5.848 9.411 1.00 92.88 112 LYS A O 1
ATOM 859 N N . PRO A 1 113 ? -0.835 8.087 9.557 1.00 93.81 113 PRO A N 1
ATOM 860 C CA . PRO A 1 113 ? -0.133 8.433 8.314 1.00 93.81 113 PRO A CA 1
ATOM 861 C C . PRO A 1 113 ? 1.244 7.770 8.154 1.00 93.81 113 PRO A C 1
ATOM 863 O O . PRO A 1 113 ? 1.603 7.337 7.062 1.00 93.81 113 PRO A O 1
ATOM 866 N N . ALA A 1 114 ? 1.980 7.613 9.260 1.00 94.94 114 ALA A N 1
ATOM 867 C CA . ALA A 1 114 ? 3.304 6.994 9.276 1.00 94.94 114 ALA A CA 1
ATOM 868 C C . ALA A 1 114 ? 3.329 5.564 8.704 1.00 94.94 114 ALA A C 1
ATOM 870 O O . ALA A 1 114 ? 4.333 5.174 8.118 1.00 94.94 114 ALA A O 1
ATOM 871 N N . TYR A 1 115 ? 2.241 4.793 8.826 1.00 95.25 115 TYR A N 1
ATOM 872 C CA . TYR A 1 115 ? 2.184 3.442 8.263 1.00 95.25 115 TYR A CA 1
ATOM 873 C C . TYR A 1 115 ? 2.135 3.454 6.735 1.00 95.25 115 TYR A C 1
ATOM 875 O O . TYR A 1 115 ? 2.790 2.630 6.107 1.00 95.25 115 TYR A O 1
ATOM 883 N N . TYR A 1 116 ? 1.436 4.418 6.131 1.00 94.94 116 TYR A N 1
ATOM 884 C CA . TYR A 1 116 ? 1.426 4.576 4.675 1.00 94.94 116 TYR A CA 1
ATOM 885 C C . TYR A 1 116 ? 2.817 4.948 4.153 1.00 94.94 116 TYR A C 1
ATOM 887 O O . TYR A 1 116 ? 3.271 4.392 3.158 1.00 94.94 116 TYR A O 1
ATOM 895 N N . THR A 1 117 ? 3.522 5.839 4.858 1.00 95.12 117 THR A N 1
ATOM 896 C CA . THR A 1 117 ? 4.916 6.176 4.537 1.00 95.12 117 THR A CA 1
ATOM 897 C C . THR A 1 117 ? 5.837 4.968 4.681 1.00 95.12 117 THR A C 1
ATOM 899 O O . THR A 1 117 ? 6.669 4.737 3.810 1.00 95.12 117 THR A O 1
ATOM 902 N N . LEU A 1 118 ? 5.688 4.190 5.757 1.00 95.25 118 LEU A N 1
ATOM 903 C CA . LEU A 1 118 ? 6.539 3.033 6.023 1.00 95.25 118 LEU A CA 1
ATOM 904 C C . LEU A 1 118 ? 6.372 1.950 4.952 1.00 95.25 118 LEU A C 1
ATOM 906 O O . LEU A 1 118 ? 7.364 1.437 4.444 1.00 95.25 118 LEU A O 1
ATOM 910 N N . VAL A 1 119 ? 5.130 1.649 4.569 1.00 95.69 119 VAL A N 1
ATOM 911 C CA . VAL A 1 119 ? 4.828 0.692 3.494 1.00 95.69 119 VAL A CA 1
ATOM 912 C C . VAL A 1 119 ? 5.375 1.177 2.147 1.00 95.69 119 VAL A C 1
ATOM 914 O O . VAL A 1 119 ? 5.891 0.379 1.372 1.00 95.69 119 VAL A O 1
ATOM 917 N N . GLY A 1 120 ? 5.336 2.487 1.892 1.00 95.19 120 GLY A N 1
ATOM 918 C CA . GLY A 1 120 ? 5.890 3.086 0.677 1.00 95.19 120 GLY A CA 1
ATOM 919 C C . GLY A 1 120 ? 7.420 3.177 0.631 1.00 95.19 120 GLY A C 1
ATOM 920 O O . GLY A 1 120 ? 7.960 3.617 -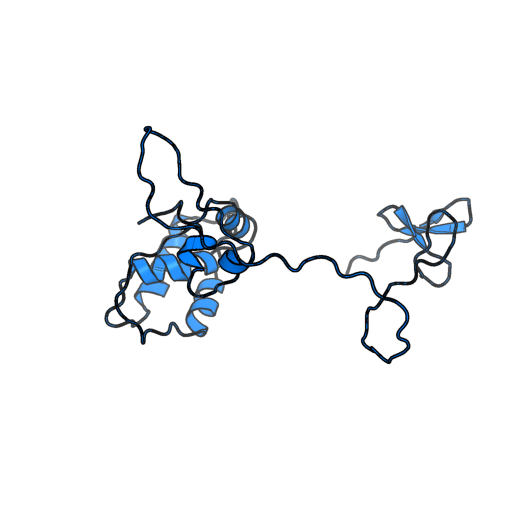0.379 1.00 95.19 120 GLY A O 1
ATOM 921 N N . HIS A 1 121 ? 8.138 2.794 1.693 1.00 94.69 121 HIS A N 1
ATOM 922 C CA . HIS A 1 121 ? 9.599 2.930 1.760 1.00 94.69 121 HIS A CA 1
ATOM 923 C C . HIS A 1 121 ? 10.347 1.853 0.957 1.00 94.69 121 HIS A C 1
ATOM 925 O O . HIS A 1 121 ? 11.498 2.055 0.574 1.00 94.69 121 HIS A O 1
ATOM 931 N N . ASN A 1 122 ? 9.704 0.712 0.701 1.00 92.06 122 ASN A N 1
ATOM 932 C CA . ASN A 1 122 ? 10.236 -0.355 -0.144 1.00 92.06 122 ASN A CA 1
ATOM 933 C C . ASN A 1 122 ? 9.136 -0.874 -1.081 1.00 92.06 122 ASN A C 1
ATOM 935 O O . ASN A 1 122 ? 8.551 -1.925 -0.815 1.00 92.06 122 ASN A O 1
ATOM 939 N N . PRO A 1 123 ? 8.773 -0.095 -2.115 1.00 96.25 123 PRO A N 1
ATOM 940 C CA . PRO A 1 123 ? 7.678 -0.463 -2.986 1.00 96.25 123 PRO A CA 1
ATOM 941 C C . PRO A 1 123 ? 8.127 -1.461 -4.056 1.00 96.25 123 PRO A C 1
ATOM 943 O O . PRO A 1 123 ? 9.260 -1.420 -4.530 1.00 96.25 123 PRO A O 1
ATOM 946 N N . PHE A 1 124 ? 7.197 -2.302 -4.492 1.00 97.94 124 PHE A N 1
ATOM 947 C CA . PHE A 1 124 ? 7.386 -3.242 -5.586 1.00 97.94 124 PHE A CA 1
ATOM 948 C C . PHE A 1 124 ? 7.030 -2.594 -6.926 1.00 97.94 124 PHE A C 1
ATOM 950 O O . PHE A 1 124 ? 5.898 -2.140 -7.139 1.00 97.94 124 PHE A O 1
ATOM 957 N N . HIS A 1 125 ? 7.994 -2.561 -7.841 1.00 97.25 125 HIS A N 1
ATOM 958 C CA . HIS A 1 125 ? 7.874 -1.927 -9.154 1.00 97.25 125 HIS A CA 1
ATOM 959 C C . HIS A 1 125 ? 7.517 -2.918 -10.265 1.00 97.25 125 HIS A C 1
ATOM 961 O O . HIS A 1 125 ? 7.137 -2.481 -11.350 1.00 97.25 125 HIS A O 1
ATOM 967 N N . GLY A 1 126 ? 7.615 -4.224 -9.996 1.00 95.50 126 GLY A N 1
ATOM 968 C CA . GLY A 1 126 ? 7.387 -5.274 -10.989 1.00 95.50 126 GLY A CA 1
ATOM 969 C C . GLY A 1 126 ? 8.599 -5.518 -11.885 1.00 95.50 126 GLY A C 1
ATOM 970 O O . GLY A 1 126 ? 8.452 -6.038 -12.989 1.00 95.50 126 GLY A O 1
ATOM 971 N N . LEU A 1 127 ? 9.796 -5.128 -11.441 1.00 95.81 127 LEU A N 1
ATOM 972 C CA . LEU A 1 127 ? 11.019 -5.249 -12.229 1.00 95.81 127 LEU A CA 1
ATOM 973 C C . LEU A 1 127 ? 11.544 -6.687 -12.208 1.00 95.81 127 LEU A C 1
ATOM 975 O O . LEU A 1 127 ? 11.361 -7.425 -11.245 1.00 95.81 127 LEU A O 1
ATOM 979 N N . SER A 1 128 ? 12.263 -7.084 -13.259 1.00 95.69 128 SER A N 1
ATOM 980 C CA . SER A 1 128 ? 12.705 -8.474 -13.461 1.00 95.69 128 SER A CA 1
ATOM 981 C C . SER A 1 128 ? 13.636 -9.025 -12.374 1.00 95.69 128 SER A C 1
ATOM 983 O O . SER A 1 128 ? 13.816 -10.235 -12.282 1.00 95.69 128 SER A O 1
ATOM 985 N N . TYR A 1 129 ? 14.276 -8.146 -11.601 1.00 95.19 129 TYR A N 1
ATOM 986 C CA . TYR A 1 129 ? 15.176 -8.501 -10.503 1.00 95.19 129 TYR A CA 1
ATOM 987 C C . TYR A 1 129 ? 14.500 -8.444 -9.126 1.00 95.19 129 TYR A C 1
ATOM 989 O O . TYR A 1 129 ? 15.120 -8.812 -8.132 1.00 95.19 129 TYR A O 1
ATOM 997 N N . GLU A 1 130 ? 13.268 -7.939 -9.040 1.00 96.69 130 GLU A N 1
ATOM 998 C CA . GLU A 1 130 ? 12.503 -7.941 -7.799 1.00 96.69 130 GLU A CA 1
ATOM 999 C C . GLU A 1 130 ? 11.826 -9.305 -7.622 1.00 96.69 130 GLU A C 1
ATOM 1001 O O . GLU A 1 130 ? 11.327 -9.907 -8.574 1.00 96.69 130 GLU A O 1
ATOM 1006 N N . HIS A 1 131 ? 11.783 -9.793 -6.384 1.00 96.75 131 HIS A N 1
ATOM 1007 C CA . HIS A 1 131 ? 11.117 -11.045 -6.046 1.00 96.75 131 HIS A CA 1
ATOM 1008 C C . HIS A 1 131 ? 9.757 -10.752 -5.395 1.00 96.75 131 HIS A C 1
ATOM 1010 O O . HIS A 1 131 ? 9.722 -10.164 -4.312 1.00 96.75 131 HIS A O 1
ATOM 1016 N N . PRO A 1 132 ? 8.629 -11.156 -6.018 1.00 95.69 132 PRO A N 1
ATOM 1017 C CA . PRO A 1 132 ? 7.299 -10.889 -5.472 1.00 95.69 132 PRO A CA 1
ATOM 1018 C C . PRO A 1 132 ? 7.077 -11.491 -4.081 1.00 95.69 132 PRO A C 1
ATOM 1020 O O . PRO A 1 132 ? 6.431 -10.863 -3.249 1.00 95.69 132 PRO A O 1
ATOM 1023 N N . MET A 1 133 ? 7.624 -12.684 -3.818 1.00 97.25 133 MET A N 1
ATOM 1024 C CA . MET A 1 133 ? 7.457 -13.356 -2.523 1.00 97.25 133 MET A CA 1
ATOM 1025 C C . MET A 1 133 ? 8.191 -12.615 -1.405 1.00 97.25 133 MET A C 1
ATOM 1027 O O . MET A 1 133 ? 7.567 -12.283 -0.404 1.00 97.25 133 MET A O 1
ATOM 1031 N N . ASP A 1 134 ? 9.449 -12.225 -1.620 1.00 97.00 134 ASP A N 1
ATOM 1032 C CA . ASP A 1 134 ? 10.205 -11.410 -0.660 1.00 97.00 134 ASP A CA 1
ATOM 1033 C C . ASP A 1 134 ? 9.509 -10.077 -0.344 1.00 97.00 134 ASP A C 1
ATOM 1035 O O . ASP A 1 134 ? 9.641 -9.546 0.759 1.00 97.00 134 ASP A O 1
ATOM 1039 N N . HIS A 1 135 ? 8.817 -9.489 -1.327 1.00 97.19 135 HIS A N 1
ATOM 1040 C CA . HIS A 1 135 ? 8.027 -8.275 -1.117 1.00 97.19 135 HIS A CA 1
ATOM 1041 C C . HIS A 1 135 ? 6.813 -8.544 -0.232 1.00 97.19 135 HIS A C 1
ATOM 1043 O O . HIS A 1 135 ? 6.581 -7.800 0.721 1.00 97.19 135 HIS A O 1
ATOM 1049 N N . ILE A 1 136 ? 6.063 -9.610 -0.527 1.00 97.12 136 ILE A N 1
ATOM 1050 C CA . ILE A 1 136 ? 4.889 -10.011 0.256 1.00 97.12 136 ILE A CA 1
ATOM 1051 C C . ILE A 1 136 ? 5.293 -10.297 1.704 1.00 97.12 136 ILE A C 1
ATOM 1053 O O . ILE A 1 136 ? 4.685 -9.726 2.600 1.00 97.12 136 ILE A O 1
ATOM 1057 N N . GLU A 1 137 ? 6.353 -11.069 1.942 1.00 97.00 137 GLU A N 1
ATOM 1058 C CA . GLU A 1 137 ? 6.827 -11.393 3.297 1.00 97.00 137 GLU A CA 1
ATOM 1059 C C . GLU A 1 137 ? 7.184 -10.129 4.096 1.00 97.00 137 GLU A C 1
ATOM 1061 O O . GLU A 1 137 ? 6.702 -9.924 5.210 1.00 97.00 137 GLU A O 1
ATOM 1066 N N . LYS A 1 138 ? 7.960 -9.209 3.504 1.00 96.69 138 LYS A N 1
ATOM 1067 C CA . LYS A 1 138 ? 8.323 -7.936 4.158 1.00 96.69 138 LYS A CA 1
ATOM 1068 C C . LYS A 1 138 ? 7.106 -7.057 4.430 1.00 96.69 138 LYS A C 1
ATOM 1070 O O . LYS A 1 138 ? 7.047 -6.372 5.454 1.00 96.69 138 LYS A O 1
ATOM 1075 N N . PHE A 1 139 ? 6.157 -7.030 3.498 1.00 97.25 139 PHE A N 1
ATOM 1076 C CA . PHE A 1 139 ? 4.907 -6.303 3.659 1.00 97.25 139 PHE A CA 1
ATOM 1077 C C . PHE A 1 139 ? 4.063 -6.902 4.790 1.00 97.25 139 PHE A C 1
ATOM 1079 O O . PHE A 1 139 ? 3.551 -6.156 5.628 1.00 97.25 139 PHE A O 1
ATOM 1086 N N . GLU A 1 140 ? 3.958 -8.228 4.853 1.00 96.56 140 GLU A N 1
ATOM 1087 C CA . GLU A 1 140 ? 3.222 -8.939 5.893 1.00 96.56 140 GLU A CA 1
ATOM 1088 C C . GLU A 1 140 ? 3.821 -8.692 7.279 1.00 96.56 140 GLU A C 1
ATOM 1090 O O . GLU A 1 140 ? 3.095 -8.309 8.199 1.00 96.56 140 GLU A O 1
ATOM 1095 N N . ASP A 1 141 ? 5.142 -8.790 7.422 1.00 96.31 141 ASP A N 1
ATOM 1096 C CA . ASP A 1 141 ? 5.862 -8.490 8.666 1.00 96.31 141 ASP A CA 1
ATOM 1097 C C . ASP A 1 141 ? 5.614 -7.052 9.150 1.00 96.31 141 ASP A C 1
ATOM 1099 O O . ASP A 1 141 ? 5.366 -6.793 10.334 1.00 96.31 141 ASP A O 1
ATOM 1103 N N . LEU A 1 142 ? 5.628 -6.085 8.229 1.00 95.75 142 LEU A N 1
ATOM 1104 C CA . LEU A 1 142 ? 5.346 -4.688 8.546 1.00 95.75 142 LEU A CA 1
ATOM 1105 C C . LEU A 1 142 ? 3.906 -4.528 9.041 1.00 95.75 142 LEU A C 1
ATOM 1107 O O . LEU A 1 142 ? 3.679 -3.934 10.098 1.00 95.75 142 LEU A O 1
ATOM 1111 N N . VAL A 1 143 ? 2.924 -5.049 8.307 1.00 95.62 143 VAL A N 1
ATOM 1112 C CA . VAL A 1 143 ? 1.505 -4.868 8.641 1.00 95.62 143 VAL A CA 1
ATOM 1113 C C . VAL A 1 143 ? 1.121 -5.621 9.914 1.00 95.62 143 VAL A C 1
ATOM 1115 O O . VAL A 1 143 ? 0.369 -5.088 10.731 1.00 95.62 143 VAL A O 1
ATOM 1118 N N . THR A 1 144 ? 1.672 -6.811 10.144 1.00 94.88 144 THR A N 1
ATOM 1119 C CA . THR A 1 144 ? 1.423 -7.588 11.368 1.00 94.88 144 THR A CA 1
ATOM 1120 C C . THR A 1 144 ? 1.969 -6.901 12.625 1.00 94.88 144 THR A C 1
ATOM 1122 O O . THR A 1 144 ? 1.402 -7.068 13.709 1.00 94.88 144 THR A O 1
ATOM 1125 N N . SER A 1 145 ? 2.988 -6.041 12.489 1.00 94.00 145 SER A N 1
ATOM 1126 C CA . SER A 1 145 ? 3.512 -5.206 13.582 1.00 94.00 145 SER A CA 1
ATOM 1127 C C . SER A 1 145 ? 2.565 -4.076 14.028 1.00 94.00 145 SER A C 1
ATOM 1129 O O . SER A 1 145 ? 2.742 -3.490 15.105 1.00 94.00 145 SER A O 1
ATOM 1131 N N . ILE A 1 146 ? 1.539 -3.756 13.231 1.00 93.88 146 ILE A N 1
ATOM 1132 C CA . ILE A 1 146 ? 0.574 -2.693 13.524 1.00 93.88 146 ILE A CA 1
ATOM 1133 C C . ILE A 1 146 ? -0.389 -3.157 14.618 1.00 93.88 146 ILE A C 1
ATOM 1135 O O . ILE A 1 146 ? -1.167 -4.094 14.453 1.00 93.88 146 ILE A O 1
ATOM 1139 N N . LYS A 1 147 ? -0.406 -2.437 15.744 1.00 89.00 147 LYS A N 1
ATOM 1140 C CA . LYS A 1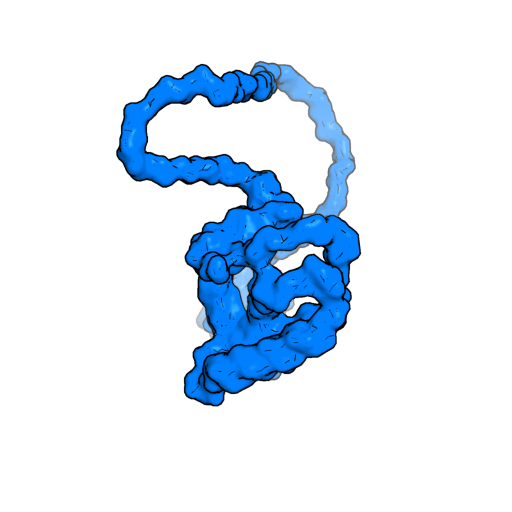 147 ? -1.361 -2.684 16.832 1.00 89.00 147 LYS A CA 1
ATOM 1141 C C . LYS A 1 147 ? -2.703 -2.017 16.534 1.00 89.00 147 LYS A C 1
ATOM 1143 O O . LYS A 1 147 ? -2.907 -0.852 16.877 1.00 89.00 147 LYS A O 1
ATOM 1148 N N . ALA A 1 148 ? -3.620 -2.764 15.924 1.00 85.38 148 ALA A N 1
ATOM 1149 C CA . ALA A 1 148 ? -4.977 -2.320 15.611 1.00 85.38 148 ALA A CA 1
ATOM 1150 C C . ALA A 1 148 ? -6.025 -3.221 16.287 1.00 85.38 148 ALA A C 1
ATOM 1152 O O . ALA A 1 148 ? -6.515 -4.189 15.712 1.00 85.38 148 ALA A O 1
ATOM 1153 N N . ASN A 1 149 ? -6.378 -2.907 17.538 1.00 84.12 149 ASN A N 1
ATOM 1154 C CA . ASN A 1 149 ? -7.353 -3.699 18.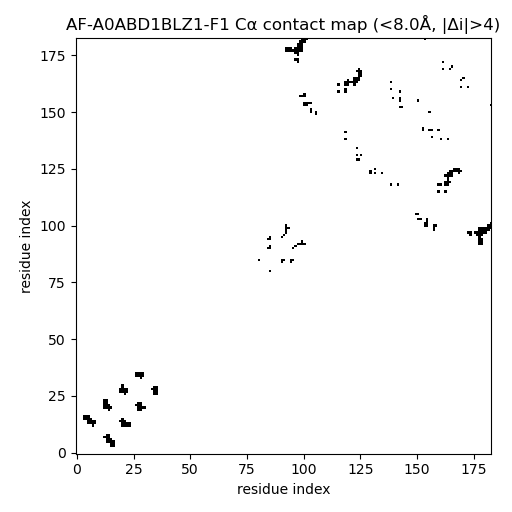294 1.00 84.12 149 ASN A CA 1
ATOM 1155 C C . ASN A 1 149 ? -8.717 -3.730 17.582 1.00 84.12 149 ASN A C 1
ATOM 1157 O O . ASN A 1 149 ? -9.291 -2.676 17.294 1.00 84.12 149 ASN A O 1
ATOM 1161 N N . GLY A 1 150 ? -9.254 -4.931 17.353 1.00 84.38 150 GLY A N 1
ATOM 1162 C CA . GLY A 1 150 ? -10.572 -5.121 16.738 1.00 84.38 150 GLY A CA 1
ATOM 1163 C C . GLY A 1 150 ? -10.620 -4.876 15.225 1.00 84.38 150 GLY A C 1
ATOM 1164 O O . GLY A 1 150 ? -11.711 -4.743 14.676 1.00 84.38 150 GLY A O 1
ATOM 1165 N N . VAL A 1 151 ? -9.467 -4.808 14.555 1.00 89.94 151 VAL A N 1
ATOM 1166 C CA . VAL A 1 151 ? -9.357 -4.735 13.092 1.00 89.94 151 VAL A CA 1
ATOM 1167 C C . VAL A 1 151 ? -8.667 -6.003 12.597 1.00 89.94 151 VAL A C 1
ATOM 1169 O O . VAL A 1 151 ? -7.671 -6.422 13.182 1.00 89.94 151 VAL A O 1
ATOM 1172 N N . SER A 1 152 ? -9.202 -6.634 11.550 1.00 91.00 152 SER A N 1
ATOM 1173 C CA . SER A 1 152 ? -8.578 -7.824 10.967 1.00 91.00 152 SER A CA 1
ATOM 1174 C C . SER A 1 152 ? -7.299 -7.465 10.211 1.00 91.00 152 SER A C 1
ATOM 1176 O O . SER A 1 152 ? -7.201 -6.395 9.603 1.00 91.00 152 SER A O 1
ATOM 1178 N N . TYR A 1 153 ? -6.326 -8.377 10.209 1.00 93.06 153 TYR A N 1
ATOM 1179 C CA . TYR A 1 153 ? -5.121 -8.205 9.398 1.00 93.06 153 TYR A CA 1
ATOM 1180 C C . TYR A 1 153 ? -5.452 -8.140 7.910 1.00 93.06 153 TYR A C 1
ATOM 1182 O O . TYR A 1 153 ? -4.930 -7.265 7.235 1.00 93.06 153 TYR A O 1
ATOM 1190 N N . ASP A 1 154 ? -6.411 -8.934 7.432 1.00 92.75 154 ASP A N 1
ATOM 1191 C CA . ASP A 1 154 ? -6.906 -8.872 6.051 1.00 92.75 154 ASP A CA 1
ATOM 1192 C C . ASP A 1 154 ? -7.357 -7.462 5.654 1.00 92.75 154 ASP A C 1
ATOM 1194 O O . ASP A 1 154 ? -7.015 -6.967 4.582 1.00 92.75 154 ASP A O 1
ATOM 1198 N N . TYR A 1 155 ? -8.065 -6.758 6.547 1.00 92.25 155 TYR A N 1
ATOM 1199 C CA . TYR A 1 155 ? -8.440 -5.368 6.303 1.00 92.25 155 TYR A CA 1
ATOM 1200 C C . TYR A 1 155 ? -7.210 -4.466 6.157 1.00 92.25 155 TYR A C 1
ATOM 1202 O O . TYR A 1 155 ? -7.154 -3.641 5.242 1.00 92.25 155 TYR A O 1
ATOM 1210 N N . LEU A 1 156 ? -6.221 -4.616 7.043 1.00 94.12 156 LEU A N 1
ATOM 1211 C CA . LEU A 1 156 ? -4.986 -3.834 6.992 1.00 94.12 156 LEU A CA 1
ATOM 1212 C C . LEU A 1 156 ? -4.168 -4.149 5.738 1.00 94.12 156 LEU A C 1
ATOM 1214 O O . LEU A 1 156 ? -3.712 -3.212 5.082 1.00 94.12 156 LEU A O 1
ATOM 1218 N N . PHE A 1 157 ? -4.037 -5.425 5.372 1.00 95.25 157 PHE A N 1
ATOM 1219 C CA . PHE A 1 157 ? -3.369 -5.865 4.153 1.00 95.25 157 PHE A CA 1
ATOM 1220 C C . PHE A 1 157 ? -4.029 -5.228 2.934 1.00 95.25 157 PHE A C 1
ATOM 1222 O O . PHE A 1 157 ? -3.370 -4.498 2.200 1.00 95.25 157 PHE A O 1
ATOM 1229 N N . CYS A 1 158 ? -5.345 -5.377 2.763 1.00 93.94 158 CYS A N 1
ATOM 1230 C CA . CYS A 1 158 ? -6.065 -4.775 1.641 1.00 93.94 158 CYS A CA 1
ATOM 1231 C C . CYS A 1 158 ? -5.933 -3.245 1.598 1.00 93.94 158 CYS A C 1
ATOM 1233 O O . CYS A 1 158 ? -5.850 -2.655 0.520 1.00 93.94 158 CYS A O 1
ATOM 1235 N N . LYS A 1 159 ? -5.930 -2.587 2.763 1.00 92.62 159 LYS A N 1
ATOM 1236 C CA . LYS A 1 159 ? -5.858 -1.125 2.873 1.00 92.62 159 LYS A CA 1
ATOM 1237 C C . LYS A 1 159 ? -4.470 -0.570 2.564 1.00 92.62 159 LYS A C 1
ATOM 1239 O O . LYS A 1 159 ? -4.377 0.500 1.964 1.00 92.62 159 LYS A O 1
ATOM 1244 N N . LEU A 1 160 ? -3.414 -1.266 2.978 1.00 95.38 160 LEU A N 1
ATOM 1245 C CA . LEU A 1 160 ? -2.030 -0.810 2.849 1.00 95.38 160 LEU A CA 1
ATOM 1246 C C . LEU A 1 160 ? -1.342 -1.318 1.581 1.00 95.38 160 LEU A C 1
ATOM 1248 O O . LEU A 1 160 ? -0.475 -0.622 1.061 1.00 95.38 160 LEU A O 1
ATOM 1252 N N . PHE A 1 161 ? -1.745 -2.468 1.039 1.00 95.88 161 PHE A N 1
ATOM 1253 C CA . PHE A 1 161 ? -1.099 -3.086 -0.122 1.00 95.88 161 PHE A CA 1
ATOM 1254 C C . PHE A 1 161 ? -0.945 -2.150 -1.333 1.00 95.88 161 PHE A C 1
ATOM 1256 O O . PHE A 1 161 ? 0.145 -2.132 -1.905 1.00 95.88 161 PHE A O 1
ATOM 1263 N N . PRO A 1 162 ? -1.927 -1.297 -1.703 1.00 94.94 162 PRO A N 1
ATOM 1264 C CA . PRO A 1 162 ? -1.753 -0.358 -2.815 1.00 94.94 162 PRO A CA 1
ATOM 1265 C C . PRO A 1 162 ? -0.579 0.613 -2.642 1.00 94.94 162 PRO A C 1
ATOM 1267 O O . PRO A 1 162 ? -0.007 1.058 -3.631 1.00 94.94 162 PRO A O 1
ATOM 1270 N N . TYR A 1 163 ? -0.220 0.937 -1.398 1.00 95.81 163 TYR A N 1
ATOM 1271 C CA . TYR A 1 163 ? 0.909 1.811 -1.072 1.00 95.81 163 TYR A CA 1
ATOM 1272 C C . TYR A 1 163 ? 2.250 1.074 -1.112 1.00 95.81 163 TYR A C 1
ATOM 1274 O O . TYR A 1 163 ? 3.293 1.718 -1.125 1.00 95.81 163 TYR A O 1
ATOM 1282 N N . SER A 1 164 ? 2.226 -0.262 -1.143 1.00 97.12 164 SER A N 1
ATOM 1283 C CA . SER A 1 164 ? 3.418 -1.099 -1.306 1.00 97.12 164 SER A CA 1
ATOM 1284 C C . SER A 1 164 ? 3.817 -1.265 -2.774 1.00 97.12 164 SER A C 1
ATOM 1286 O O . SER A 1 164 ? 4.818 -1.907 -3.063 1.00 97.12 164 SER A O 1
ATOM 1288 N N . LEU A 1 165 ? 3.034 -0.721 -3.711 1.00 97.31 165 LEU A N 1
ATOM 1289 C CA . LEU A 1 165 ? 3.282 -0.817 -5.145 1.00 97.31 165 LEU A CA 1
ATOM 1290 C C . LEU A 1 165 ? 3.739 0.530 -5.701 1.00 97.31 165 LEU A C 1
ATOM 1292 O O . LEU A 1 165 ? 3.273 1.588 -5.280 1.00 97.31 165 LEU A O 1
ATOM 1296 N N . SER A 1 166 ? 4.593 0.485 -6.717 1.00 97.12 166 SER A N 1
ATOM 1297 C CA . SER A 1 166 ? 5.027 1.657 -7.476 1.00 97.12 166 SER A CA 1
ATOM 1298 C C . SER A 1 166 ? 5.084 1.338 -8.972 1.00 97.12 166 SER A C 1
ATOM 1300 O O . SER A 1 166 ? 4.800 0.216 -9.394 1.00 97.12 166 SER A O 1
ATOM 1302 N N . GLY A 1 167 ? 5.389 2.351 -9.782 1.00 95.38 167 GLY A N 1
ATOM 1303 C CA . GLY A 1 167 ? 5.596 2.218 -11.222 1.00 95.38 167 GLY A CA 1
ATOM 1304 C C . GLY A 1 167 ? 4.437 1.537 -11.953 1.00 95.38 167 GLY A C 1
ATOM 1305 O O . GLY A 1 167 ? 3.262 1.873 -11.758 1.00 95.38 167 GLY A O 1
ATOM 1306 N N . GLU A 1 168 ? 4.785 0.576 -12.806 1.00 95.25 168 GLU A N 1
ATOM 1307 C CA . GLU A 1 168 ? 3.836 -0.146 -13.652 1.00 95.25 168 GLU A CA 1
ATOM 1308 C C . GLU A 1 168 ? 2.872 -1.013 -12.838 1.00 95.25 168 GLU A C 1
ATOM 1310 O O . GLU A 1 168 ? 1.692 -1.079 -13.177 1.00 95.25 168 GLU A O 1
ATOM 1315 N N . THR A 1 169 ? 3.305 -1.598 -11.718 1.00 96.12 169 THR A N 1
ATOM 1316 C CA . THR A 1 169 ? 2.435 -2.422 -10.862 1.00 96.12 169 THR A CA 1
ATOM 1317 C C . THR A 1 169 ? 1.329 -1.598 -10.210 1.00 96.12 169 THR A C 1
ATOM 1319 O O . THR A 1 169 ? 0.169 -2.014 -10.168 1.00 96.12 169 THR A O 1
ATOM 1322 N N . ALA A 1 170 ? 1.656 -0.393 -9.735 1.00 95.62 170 ALA A N 1
ATOM 1323 C CA . ALA A 1 170 ? 0.658 0.522 -9.185 1.00 95.62 170 ALA A CA 1
ATOM 1324 C C . ALA A 1 170 ? -0.328 1.000 -10.262 1.00 95.62 170 ALA A C 1
ATOM 1326 O O . ALA A 1 170 ? -1.519 1.168 -9.988 1.00 95.62 170 ALA A O 1
ATOM 1327 N N . TYR A 1 171 ? 0.152 1.220 -11.490 1.00 95.19 171 TYR A N 1
ATOM 1328 C CA . TYR A 1 171 ? -0.703 1.566 -12.625 1.00 95.19 171 TYR A CA 1
ATOM 1329 C C . TYR A 1 171 ? -1.612 0.401 -13.031 1.00 95.19 171 TYR A C 1
ATOM 1331 O O . TYR A 1 171 ? -2.809 0.601 -13.229 1.00 95.19 171 TYR A O 1
ATOM 1339 N N . TRP A 1 172 ? -1.081 -0.819 -13.087 1.00 95.19 172 TRP A N 1
ATOM 1340 C CA . TRP A 1 172 ? -1.844 -2.039 -13.339 1.00 95.19 172 TRP A CA 1
ATOM 1341 C C . TRP A 1 172 ? -2.999 -2.200 -12.346 1.00 95.19 172 TRP A C 1
ATOM 1343 O O . TRP A 1 172 ? -4.141 -2.379 -12.767 1.00 95.19 172 TRP A O 1
ATOM 1353 N N . LEU A 1 173 ? -2.746 -2.028 -11.043 1.00 94.94 173 LEU A N 1
ATOM 1354 C CA . LEU A 1 173 ? -3.791 -2.140 -10.022 1.00 94.94 173 LEU A CA 1
ATOM 1355 C C . LEU A 1 173 ? -4.944 -1.143 -10.250 1.00 94.94 173 LEU A C 1
ATOM 1357 O O . LEU A 1 173 ? -6.105 -1.479 -10.021 1.00 94.94 173 LEU A O 1
ATOM 1361 N N . LYS A 1 174 ? -4.641 0.071 -10.729 1.00 91.69 174 LYS A N 1
ATOM 1362 C CA . LYS A 1 174 ? -5.638 1.120 -11.027 1.00 91.69 174 LYS A CA 1
ATOM 1363 C C . LYS A 1 174 ? -6.479 0.837 -12.274 1.00 91.69 174 LYS A C 1
ATOM 1365 O O . LYS A 1 174 ? -7.542 1.432 -12.415 1.00 91.69 174 LYS A O 1
ATOM 1370 N N . GLN A 1 175 ? -6.013 -0.025 -13.176 1.00 93.38 175 GLN A N 1
ATOM 1371 C CA . GLN A 1 175 ? -6.750 -0.403 -14.387 1.00 93.38 175 GLN A CA 1
ATOM 1372 C C . GLN A 1 175 ? -7.787 -1.502 -14.135 1.00 93.38 175 GLN A C 1
ATOM 1374 O O . GLN A 1 175 ? -8.665 -1.729 -14.967 1.00 93.38 175 GLN A O 1
ATOM 1379 N N . LEU A 1 176 ? -7.696 -2.197 -13.001 1.00 93.38 176 LEU A N 1
ATOM 1380 C CA . LEU A 1 176 ? -8.655 -3.231 -12.644 1.00 93.38 176 LEU A CA 1
ATOM 1381 C C . LEU A 1 176 ? -10.025 -2.626 -12.314 1.00 93.38 176 LEU A C 1
ATOM 1383 O O . LEU A 1 176 ? -10.149 -1.509 -11.807 1.00 93.38 176 LEU A O 1
ATOM 1387 N N . LYS A 1 177 ? -11.079 -3.401 -12.579 1.00 90.88 177 LYS A N 1
ATOM 1388 C CA . LYS A 1 177 ? -12.449 -2.996 -12.261 1.00 90.88 177 LYS A CA 1
ATOM 1389 C C . LYS A 1 177 ? -12.606 -2.837 -10.736 1.00 90.88 177 LYS A C 1
ATOM 1391 O O . LYS A 1 177 ? -12.154 -3.706 -9.993 1.00 90.88 177 LYS A O 1
ATOM 1396 N N . PRO A 1 178 ? -13.300 -1.793 -10.247 1.00 89.81 178 PRO A N 1
ATOM 1397 C CA . PRO A 1 178 ? -13.567 -1.645 -8.822 1.00 89.81 178 PRO A CA 1
ATOM 1398 C C . PRO A 1 178 ? -14.209 -2.896 -8.210 1.00 89.81 178 PRO A C 1
ATOM 1400 O O . PRO A 1 178 ? -15.152 -3.463 -8.769 1.00 89.81 178 PRO A O 1
ATOM 1403 N N . GLY A 1 179 ? -13.679 -3.331 -7.067 1.00 87.56 179 GLY A N 1
ATOM 1404 C CA . GLY A 1 179 ? -14.116 -4.527 -6.351 1.00 87.56 179 GLY A CA 1
ATOM 1405 C C . GLY A 1 179 ? -13.896 -5.856 -7.080 1.00 87.56 179 GLY A C 1
ATOM 1406 O O . GLY A 1 179 ? -14.537 -6.834 -6.705 1.00 87.56 179 GLY A O 1
ATOM 1407 N N . SER A 1 180 ? -13.048 -5.913 -8.114 1.00 90.69 180 SER A N 1
ATOM 1408 C CA . SER A 1 180 ? -12.734 -7.169 -8.807 1.00 90.69 180 SER A CA 1
ATOM 1409 C C . SER A 1 180 ? -11.845 -8.109 -7.998 1.00 90.69 180 SER A C 1
ATOM 1411 O O . SER A 1 180 ? -11.796 -9.295 -8.308 1.00 90.69 180 SER A O 1
ATOM 1413 N N . LEU A 1 181 ? -11.114 -7.590 -7.009 1.00 90.56 181 LEU A N 1
ATOM 1414 C CA . LEU A 1 181 ? -10.263 -8.372 -6.121 1.00 90.56 181 LEU A CA 1
ATOM 1415 C C . LEU A 1 181 ? -10.937 -8.475 -4.752 1.00 90.56 181 LEU A C 1
ATOM 1417 O O . LEU A 1 181 ? -11.120 -7.470 -4.058 1.00 90.56 181 LEU A O 1
ATOM 1421 N N . THR A 1 182 ? -11.308 -9.696 -4.388 1.00 85.75 182 THR A N 1
ATOM 1422 C CA . THR A 1 182 ? -11.957 -10.041 -3.120 1.00 85.75 182 THR A CA 1
ATOM 1423 C C . THR A 1 182 ? -11.097 -11.046 -2.363 1.00 85.75 182 THR A C 1
ATOM 1425 O O . THR A 1 182 ? -10.510 -11.927 -2.990 1.00 85.75 182 THR A O 1
ATOM 1428 N N . THR A 1 183 ? -11.044 -10.905 -1.040 1.00 70.81 183 THR A N 1
ATOM 1429 C CA . THR A 1 183 ? -10.441 -11.868 -0.106 1.00 70.81 183 THR A CA 1
ATOM 1430 C C . THR A 1 183 ? -11.433 -12.958 0.268 1.00 70.81 183 THR A C 1
ATOM 1432 O O . THR A 1 183 ? -12.637 -12.629 0.387 1.00 70.81 183 THR A O 1
#

Nearest PDB structures (foldseek):
  6rui-assembly1_Q  TM=1.739E-01  e=4.442E+00  Saccharomyces cerevisiae
  6f0k-assembly1_E  TM=1.315E-01  e=8.422E+00  Rhodothermus marinus DSM 4252

Mean predicted aligned error: 19.15 Å

Organism: NCBI:txid228776